Protein AF-0000000087115895 (afdb_homodimer)

Structure (mmCIF, N/CA/C/O backbone):
data_AF-0000000087115895-model_v1
#
loop_
_entity.id
_entity.type
_entity.pdbx_description
1 polymer 'Peptidase A2 domain-containing protein'
#
loop_
_atom_site.group_PDB
_atom_site.id
_atom_site.type_symbol
_atom_site.label_atom_id
_atom_site.label_alt_id
_atom_site.label_comp_id
_atom_site.label_asym_id
_atom_site.label_entity_id
_atom_site.label_seq_id
_atom_site.pdbx_PDB_ins_code
_atom_site.Cartn_x
_atom_site.Cartn_y
_atom_site.Cartn_z
_atom_site.occupancy
_atom_site.B_iso_or_equiv
_atom_site.auth_seq_id
_atom_site.auth_comp_id
_atom_site.auth_asym_id
_atom_site.auth_atom_id
_atom_site.pdbx_PDB_model_num
ATOM 1 N N . MET A 1 1 ? 4.035 15.742 17.25 1 77.56 1 MET A N 1
ATOM 2 C CA . MET A 1 1 ? 3.627 14.523 17.938 1 77.56 1 MET A CA 1
ATOM 3 C C . MET A 1 1 ? 4.098 13.289 17.188 1 77.56 1 MET A C 1
ATOM 5 O O . MET A 1 1 ? 4.113 13.281 15.945 1 77.56 1 MET A O 1
ATOM 9 N N . PRO A 1 2 ? 4.449 12.297 17.922 1 82.44 2 PRO A N 1
ATOM 10 C CA . PRO A 1 2 ? 4.68 11.016 17.25 1 82.44 2 PRO A CA 1
ATOM 11 C C . PRO A 1 2 ? 3.398 10.406 16.688 1 82.44 2 PRO A C 1
ATOM 13 O O . PRO A 1 2 ? 2.3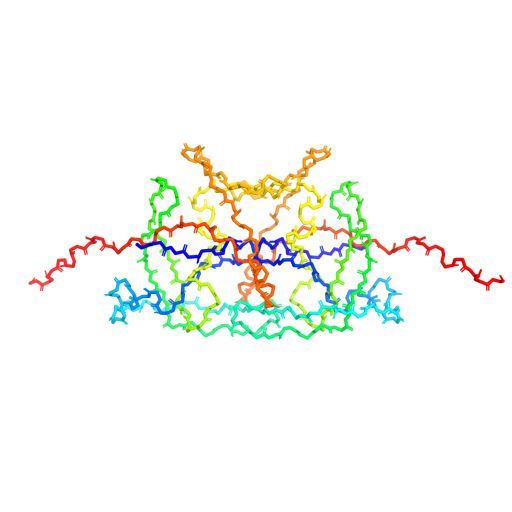2 10.578 17.266 1 82.44 2 PRO A O 1
ATOM 16 N N . ALA A 1 3 ? 3.516 9.898 15.492 1 86.38 3 ALA A N 1
ATOM 17 C CA . ALA A 1 3 ? 2.342 9.336 14.836 1 86.38 3 ALA A CA 1
ATOM 18 C C . ALA A 1 3 ? 2.664 7.977 14.211 1 86.38 3 ALA A C 1
ATOM 20 O O . ALA A 1 3 ? 3.791 7.742 13.773 1 86.38 3 ALA A O 1
ATOM 21 N N . GLU A 1 4 ? 1.696 7.066 14.266 1 87.81 4 GLU A N 1
ATOM 22 C CA . GLU A 1 4 ? 1.754 5.824 13.5 1 87.81 4 GLU A CA 1
ATOM 23 C C . GLU A 1 4 ? 1.348 6.047 12.047 1 87.81 4 GLU A C 1
ATOM 25 O O . GLU A 1 4 ? 0.215 6.449 11.766 1 87.81 4 GLU A O 1
ATOM 30 N N . LEU A 1 5 ? 2.303 5.848 11.203 1 90.94 5 LEU A N 1
ATOM 31 C CA . LEU A 1 5 ? 2.062 6.07 9.781 1 90.94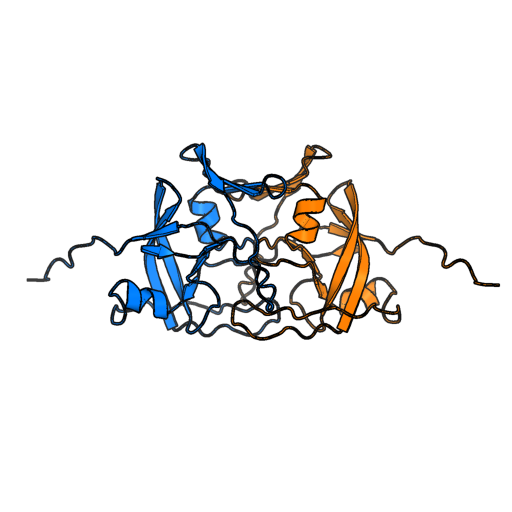 5 LEU A CA 1
ATOM 32 C C . LEU A 1 5 ? 2.125 4.758 9.008 1 90.94 5 LEU A C 1
ATOM 34 O O . LEU A 1 5 ? 2.98 3.912 9.273 1 90.94 5 LEU A O 1
ATOM 38 N N . LEU A 1 6 ? 1.223 4.559 8.156 1 91.12 6 LEU A N 1
ATOM 39 C CA . LEU A 1 6 ? 1.285 3.447 7.211 1 91.12 6 LEU A CA 1
ATOM 40 C C . LEU A 1 6 ? 1.884 3.895 5.883 1 91.12 6 LEU A C 1
ATOM 42 O O . LEU A 1 6 ? 1.392 4.84 5.262 1 91.12 6 LEU A O 1
ATOM 46 N N . VAL A 1 7 ? 3.004 3.359 5.488 1 93.44 7 VAL A N 1
ATOM 47 C CA . VAL A 1 7 ? 3.57 3.562 4.156 1 93.44 7 VAL A CA 1
ATOM 48 C C . VAL A 1 7 ? 2.828 2.699 3.141 1 93.44 7 VAL A C 1
ATOM 50 O O . VAL A 1 7 ? 2.893 1.469 3.197 1 93.44 7 VAL A O 1
ATOM 53 N N . ASP A 1 8 ? 2.131 3.375 2.209 1 90.81 8 ASP A N 1
ATOM 54 C CA . ASP A 1 8 ? 1.162 2.664 1.38 1 90.81 8 ASP A CA 1
ATOM 55 C C . ASP A 1 8 ? 1.332 3.023 -0.094 1 90.81 8 ASP A C 1
ATOM 57 O O . ASP A 1 8 ? 0.754 4.004 -0.57 1 90.81 8 ASP A O 1
ATOM 61 N N . THR A 1 9 ? 2.029 2.189 -0.812 1 92.19 9 THR A N 1
ATOM 62 C CA . THR A 1 9 ? 2.254 2.424 -2.234 1 92.19 9 THR A CA 1
ATOM 63 C C . THR A 1 9 ? 0.992 2.119 -3.037 1 92.19 9 THR A C 1
ATOM 65 O O . THR A 1 9 ? 0.921 2.422 -4.23 1 92.19 9 THR A O 1
ATOM 68 N N . GLY A 1 10 ? -0.023 1.576 -2.441 1 89.06 10 GLY A N 1
ATOM 69 C CA . GLY A 1 10 ? -1.291 1.314 -3.105 1 89.06 10 GLY A CA 1
ATOM 70 C C . GLY A 1 10 ? -2.258 2.48 -3.023 1 89.06 10 GLY A C 1
ATOM 71 O O . GLY A 1 10 ? -3.271 2.504 -3.727 1 89.06 10 GLY A O 1
ATOM 72 N N . ALA A 1 11 ? -1.96 3.396 -2.223 1 90.69 11 ALA A N 1
ATOM 73 C CA . ALA A 1 11 ? -2.781 4.594 -2.07 1 90.69 11 ALA A CA 1
ATOM 74 C C . ALA A 1 11 ? -2.211 5.758 -2.879 1 90.69 11 ALA A C 1
ATOM 76 O O . ALA A 1 11 ? -1.047 6.129 -2.707 1 90.69 11 ALA A O 1
ATOM 77 N N . ILE A 1 12 ? -3.039 6.387 -3.656 1 90.81 12 ILE A N 1
ATOM 78 C CA . ILE A 1 12 ? -2.555 7.477 -4.5 1 90.81 12 ILE A CA 1
ATOM 79 C C . ILE A 1 12 ? -2.422 8.75 -3.666 1 90.81 12 ILE A C 1
ATOM 81 O O . ILE A 1 12 ? -1.558 9.586 -3.938 1 90.81 12 ILE A O 1
ATOM 85 N N . ALA A 1 13 ? -3.301 8.828 -2.654 1 93.19 13 ALA A N 1
ATOM 86 C CA . ALA A 1 13 ? -3.332 10.031 -1.833 1 93.19 13 ALA A CA 1
ATOM 87 C C . ALA A 1 13 ? -3.014 9.711 -0.375 1 93.19 13 ALA A C 1
ATOM 89 O O . ALA A 1 13 ? -3.297 8.609 0.1 1 93.19 13 ALA A O 1
ATOM 90 N N . SER A 1 14 ? -2.471 10.656 0.301 1 94.31 14 SER A N 1
ATOM 91 C CA . SER A 1 14 ? -2.229 10.547 1.736 1 94.31 14 SER A CA 1
ATOM 92 C C . SER A 1 14 ? -3.477 10.914 2.535 1 94.31 14 SER A C 1
ATOM 94 O O . SER A 1 14 ? -4.215 11.828 2.16 1 94.31 14 SER A O 1
ATOM 96 N N . LEU A 1 15 ? -3.703 10.172 3.588 1 95.44 15 LEU A N 1
ATOM 97 C CA . LEU A 1 15 ? -4.895 10.312 4.422 1 95.44 15 LEU A CA 1
ATOM 98 C C . LEU A 1 15 ? -4.512 10.539 5.879 1 95.44 15 LEU A C 1
ATOM 100 O O . LEU A 1 15 ? -3.504 10.008 6.352 1 95.44 15 LEU A O 1
ATOM 104 N N . VAL A 1 16 ? -5.336 11.297 6.555 1 94.44 16 VAL A N 1
ATOM 105 C CA . VAL A 1 16 ? -5.148 11.477 7.992 1 94.44 16 VAL A CA 1
ATOM 106 C C . VAL A 1 16 ? -6.477 11.273 8.719 1 94.44 16 VAL A C 1
ATOM 108 O O . VAL A 1 16 ? -7.531 11.688 8.227 1 94.44 16 VAL A O 1
ATOM 111 N N . ASP A 1 17 ? -6.402 10.508 9.797 1 93.31 17 ASP A N 1
ATOM 112 C CA . ASP A 1 17 ? -7.562 10.328 10.656 1 93.31 17 ASP A CA 1
ATOM 113 C C . ASP A 1 17 ? -7.992 11.664 11.273 1 93.31 17 ASP A C 1
ATOM 115 O O . ASP A 1 17 ? -7.16 12.414 11.789 1 93.31 17 ASP A O 1
ATOM 119 N N . SER A 1 18 ? -9.25 11.938 11.336 1 95.38 18 SER A N 1
ATOM 120 C CA . SER A 1 18 ? -9.75 13.195 11.883 1 95.38 18 SER A CA 1
ATOM 121 C C . SER A 1 18 ? -9.367 13.352 13.344 1 95.38 18 SER A C 1
ATOM 123 O O . SER A 1 18 ? -9.227 14.477 13.836 1 95.38 18 SER A O 1
ATOM 125 N N . ARG A 1 19 ? -9.141 12.305 14.086 1 94.5 19 ARG A N 1
ATOM 126 C CA . ARG A 1 19 ? -8.758 12.367 15.492 1 94.5 19 ARG A CA 1
ATOM 127 C C . ARG A 1 19 ? -7.387 13.008 15.664 1 94.5 19 ARG A C 1
ATOM 129 O O . ARG A 1 19 ? -7.098 13.602 16.703 1 94.5 19 ARG A O 1
ATOM 136 N N . VAL A 1 20 ? -6.512 12.82 14.648 1 92.88 20 VAL A N 1
ATOM 137 C CA . VAL A 1 20 ? -5.176 13.406 14.688 1 92.88 20 VAL A CA 1
ATOM 138 C C . VAL A 1 20 ? -5.277 14.93 14.703 1 92.88 20 VAL A C 1
ATOM 140 O O . VAL A 1 20 ? -4.512 15.602 15.398 1 92.88 20 VAL A O 1
ATOM 143 N N . LEU A 1 21 ? -6.266 15.516 13.922 1 94.31 21 LEU A N 1
ATOM 144 C CA . LEU A 1 21 ? -6.441 16.969 13.898 1 94.31 21 LEU A CA 1
ATOM 145 C C . LEU A 1 21 ? -6.789 17.484 15.281 1 94.31 21 LEU A C 1
ATOM 147 O O . LEU A 1 21 ? -6.297 18.547 15.695 1 94.31 21 LEU A O 1
ATOM 151 N N . LYS A 1 22 ? -7.586 16.719 16 1 92.75 22 LYS A N 1
ATOM 152 C CA . LYS A 1 22 ? -7.93 17.094 17.359 1 92.75 22 LYS A CA 1
ATOM 153 C C . LYS A 1 22 ? -6.699 17.078 18.266 1 92.75 22 LYS A C 1
ATOM 155 O O . LYS A 1 22 ? -6.48 18.016 19.047 1 92.75 22 LYS A O 1
ATOM 160 N N . GLN A 1 23 ? -5.941 16.062 18.125 1 90.75 23 GLN A N 1
ATOM 161 C CA . GLN A 1 23 ? -4.777 15.852 18.969 1 90.75 23 GLN A CA 1
ATOM 162 C C . GLN A 1 23 ? -3.736 16.953 18.766 1 90.75 23 GLN A C 1
ATOM 164 O O . GLN A 1 23 ? -2.994 17.281 19.703 1 90.75 23 GLN A O 1
ATOM 169 N N . ILE A 1 24 ? -3.713 17.5 17.547 1 90.12 24 ILE A N 1
ATOM 170 C CA . ILE A 1 24 ? -2.666 18.484 17.297 1 90.12 24 ILE A CA 1
ATOM 171 C C . ILE A 1 24 ? -3.258 19.891 17.312 1 90.12 24 ILE A C 1
ATOM 173 O O . ILE A 1 24 ? -2.645 20.828 16.828 1 90.12 24 ILE A O 1
ATOM 177 N N . GLY A 1 25 ? -4.555 20.047 17.719 1 91.12 25 GLY A N 1
ATOM 178 C CA . GLY A 1 25 ? -5.176 21.328 17.938 1 91.12 25 GLY A CA 1
ATOM 179 C C . GLY A 1 25 ? -5.809 21.922 16.688 1 91.12 25 GLY A C 1
ATOM 180 O O . GLY A 1 25 ? -5.973 23.141 16.578 1 91.12 25 GLY A O 1
ATOM 181 N N . LEU A 1 26 ? -6.129 21.094 15.719 1 92.38 26 LEU A N 1
ATOM 182 C CA . LEU A 1 26 ? -6.691 21.562 14.461 1 92.38 26 LEU A CA 1
ATOM 183 C C . LEU A 1 26 ? -8.086 21 14.234 1 92.38 26 LEU A C 1
ATOM 185 O O . LEU A 1 26 ? -8.516 20.812 13.094 1 92.38 26 LEU A O 1
ATOM 189 N N . ALA A 1 27 ? -8.758 20.625 15.305 1 91.62 27 ALA A N 1
ATOM 190 C CA . ALA A 1 27 ? -10.086 20.016 15.219 1 91.62 27 ALA A CA 1
ATOM 191 C C . ALA A 1 27 ? -11.055 20.938 14.469 1 91.62 27 ALA A C 1
ATOM 193 O O . ALA A 1 27 ? -11.93 20.453 13.742 1 91.62 27 ALA A O 1
ATOM 194 N N . SER A 1 28 ? -10.914 22.297 14.555 1 94.12 28 SER A N 1
ATOM 195 C CA . SER A 1 28 ? -11.859 23.25 13.961 1 94.12 28 SER A CA 1
ATOM 196 C C . SER A 1 28 ? -11.258 23.938 12.742 1 94.12 28 SER A C 1
ATOM 198 O O . SER A 1 28 ? -11.82 24.906 12.234 1 94.12 28 SER A O 1
ATOM 200 N N . ALA A 1 29 ? -10.07 23.5 12.375 1 92.88 29 ALA A N 1
ATOM 201 C CA . ALA A 1 29 ? -9.445 24.109 11.211 1 92.88 29 ALA A CA 1
ATOM 202 C C . ALA A 1 29 ? -10.305 23.922 9.961 1 92.88 29 ALA A C 1
ATOM 204 O O . ALA A 1 29 ? -10.883 22.844 9.758 1 92.88 29 ALA A O 1
ATOM 205 N N . PRO A 1 30 ? -10.438 25 9.148 1 96.06 30 PRO A N 1
ATOM 206 C CA . PRO A 1 30 ? -11.18 24.812 7.898 1 96.06 30 PRO A CA 1
ATOM 207 C C . PRO A 1 30 ? -10.5 23.828 6.949 1 96.06 30 PRO A C 1
ATOM 209 O O . PRO A 1 30 ? -9.273 23.844 6.809 1 96.06 30 PRO A O 1
ATOM 212 N N . LEU A 1 31 ? -11.273 22.953 6.434 1 97.38 31 LEU A N 1
ATOM 213 C CA . LEU A 1 31 ? -10.789 22.016 5.426 1 97.38 31 LEU A CA 1
ATOM 214 C C . LEU A 1 31 ? -11.133 22.5 4.023 1 97.38 31 LEU A C 1
ATOM 216 O O . LEU A 1 31 ? -12.219 23.031 3.789 1 97.38 31 LEU A O 1
ATOM 220 N N . ARG A 1 32 ? -10.188 22.375 3.131 1 98 32 ARG A N 1
ATOM 221 C CA . ARG A 1 32 ? -10.508 22.594 1.723 1 98 32 ARG A CA 1
ATOM 222 C C . ARG A 1 32 ? -11.305 21.422 1.161 1 98 32 ARG A C 1
ATOM 224 O O . ARG A 1 32 ? -11.078 20.266 1.538 1 98 32 ARG A O 1
ATOM 231 N N . PRO A 1 33 ? -12.258 21.672 0.225 1 95.75 33 PRO A N 1
ATOM 232 C CA . PRO A 1 33 ? -12.992 20.562 -0.39 1 95.75 33 PRO A CA 1
ATOM 233 C C . PRO A 1 33 ? -12.078 19.594 -1.126 1 95.75 33 PRO A C 1
ATOM 235 O O . PRO A 1 33 ? -11.086 20 -1.739 1 95.75 33 PRO A O 1
ATOM 238 N N . TYR A 1 34 ? -12.422 18.422 -0.978 1 93.38 34 TYR A N 1
ATOM 239 C CA . TYR A 1 34 ? -11.703 17.406 -1.75 1 93.38 34 TYR A CA 1
ATOM 240 C C . TYR A 1 34 ? -12.352 17.203 -3.115 1 93.38 34 TYR A C 1
ATOM 242 O O . TYR A 1 34 ? -13.531 16.859 -3.203 1 93.38 34 TYR A O 1
ATOM 250 N N . GLU A 1 35 ? -11.492 17.391 -4.09 1 86.94 35 GLU A N 1
ATOM 251 C CA . GLU A 1 35 ? -12.008 17.219 -5.441 1 86.94 35 GLU A CA 1
ATOM 252 C C . GLU A 1 35 ? -11.867 15.766 -5.902 1 86.94 35 GLU A C 1
ATOM 254 O O . GLU A 1 35 ? -10.758 15.227 -5.934 1 86.94 35 GLU A O 1
ATOM 259 N N . GLY A 1 36 ? -13.055 15.102 -6.105 1 83.44 36 GLY A N 1
ATOM 260 C CA . GLY A 1 36 ? -13.023 13.719 -6.559 1 83.44 36 GLY A CA 1
ATOM 261 C C . GLY A 1 36 ? -13.422 12.727 -5.484 1 83.44 36 GLY A C 1
ATOM 262 O O . GLY A 1 36 ? -14.125 13.086 -4.535 1 83.44 36 GLY A O 1
ATOM 263 N N . SER A 1 37 ? -13.164 11.445 -5.734 1 85.06 37 SER A N 1
ATOM 264 C CA . SER A 1 37 ? -13.453 10.375 -4.793 1 85.06 37 SER A CA 1
ATOM 265 C C . SER A 1 37 ? -12.25 9.445 -4.637 1 85.06 37 SER A C 1
ATOM 267 O O . SER A 1 37 ? -11.414 9.352 -5.535 1 85.06 37 SER A O 1
ATOM 269 N N . LEU A 1 38 ? -12.094 9.039 -3.445 1 86.19 38 LEU A N 1
ATOM 270 C CA . LEU A 1 38 ? -11.148 7.969 -3.168 1 86.19 38 LEU A CA 1
ATOM 271 C C . LEU A 1 38 ? -11.875 6.668 -2.848 1 86.19 38 LEU A C 1
ATOM 273 O O . LEU A 1 38 ? -12.805 6.656 -2.037 1 86.19 38 LEU A O 1
ATOM 277 N N . ASN A 1 39 ? -11.492 5.68 -3.537 1 83.38 39 ASN A N 1
ATOM 278 C CA . ASN A 1 39 ? -12.133 4.383 -3.328 1 83.38 39 ASN A CA 1
ATOM 279 C C . ASN A 1 39 ? -11.148 3.365 -2.746 1 83.38 39 ASN A C 1
ATOM 281 O O . ASN A 1 39 ? -9.977 3.346 -3.115 1 83.38 39 ASN A O 1
ATOM 285 N N . GLY A 1 40 ? -11.672 2.588 -1.86 1 78.75 40 GLY A N 1
ATOM 286 C CA . GLY A 1 40 ? -10.883 1.458 -1.4 1 78.75 40 GLY A CA 1
ATOM 287 C C . GLY A 1 40 ? -10.656 0.412 -2.475 1 78.75 40 GLY A C 1
ATOM 288 O O . GLY A 1 40 ? -11.211 0.506 -3.568 1 78.75 40 GLY A O 1
ATOM 289 N N . VAL A 1 41 ? -9.883 -0.584 -2.18 1 74.62 41 VAL A N 1
ATOM 290 C CA . VAL A 1 41 ? -9.469 -1.608 -3.135 1 74.62 41 VAL A CA 1
ATOM 291 C C . VAL A 1 41 ? -10.68 -2.438 -3.557 1 74.62 41 VAL A C 1
ATOM 293 O O . VAL A 1 41 ? -10.68 -3.049 -4.625 1 74.62 41 VAL A O 1
ATOM 296 N N . THR A 1 42 ? -11.734 -2.424 -2.668 1 75.31 42 THR A N 1
ATOM 297 C CA . THR A 1 42 ? -12.945 -3.152 -3.025 1 75.31 42 THR A CA 1
ATOM 298 C C . THR A 1 42 ? -13.883 -2.271 -3.842 1 75.31 42 THR A C 1
ATOM 300 O O . THR A 1 42 ? -14.945 -2.725 -4.281 1 75.31 42 THR A O 1
ATOM 303 N N . GLY A 1 43 ? -13.547 -1.006 -3.959 1 74.25 43 GLY A N 1
ATOM 304 C CA . GLY A 1 43 ? -14.336 -0.117 -4.793 1 74.25 43 GLY A CA 1
ATOM 305 C C . GLY A 1 43 ? -15.227 0.814 -3.992 1 74.25 43 GLY A C 1
ATOM 306 O O . GLY A 1 43 ? -15.812 1.751 -4.543 1 74.25 43 GLY A O 1
ATOM 307 N N . PHE A 1 44 ? -15.336 0.591 -2.783 1 74.19 44 PHE A N 1
ATOM 308 C CA . PHE A 1 44 ? -16.203 1.436 -1.971 1 74.19 44 PHE A CA 1
ATOM 309 C C . PHE A 1 44 ? -15.539 2.771 -1.674 1 74.19 44 PHE A C 1
ATOM 311 O O . PHE A 1 44 ? -14.336 2.82 -1.38 1 74.19 44 PHE A O 1
ATOM 318 N N . PRO A 1 45 ? -16.297 3.777 -1.772 1 79.62 45 PRO A N 1
ATOM 319 C CA . PRO A 1 45 ? -15.734 5.113 -1.555 1 79.62 45 PRO A CA 1
ATOM 320 C C . PRO A 1 45 ? -15.406 5.383 -0.089 1 79.62 45 PRO A C 1
ATOM 322 O O . PRO A 1 45 ? -16.094 4.891 0.805 1 79.62 45 PRO A O 1
ATOM 325 N N . LEU A 1 46 ? -14.336 6.062 0.134 1 84.75 46 LEU A N 1
ATOM 326 C CA . LEU A 1 46 ? -14.031 6.59 1.459 1 84.75 46 LEU A CA 1
ATOM 327 C C . LEU A 1 46 ? -14.805 7.883 1.717 1 84.75 46 LEU A C 1
ATOM 329 O O . LEU A 1 46 ? -15.031 8.664 0.793 1 84.75 46 LEU A O 1
ATOM 333 N N . GLU A 1 47 ? -15.219 8.031 2.9 1 89.31 47 GLU A N 1
ATOM 334 C CA . GLU A 1 47 ? -15.812 9.312 3.285 1 89.31 47 GLU A CA 1
ATOM 335 C C . GLU A 1 47 ? -14.734 10.344 3.596 1 89.31 47 GLU A C 1
ATOM 337 O O . GLU A 1 47 ? -14.109 10.305 4.656 1 89.31 47 GLU A O 1
ATOM 342 N N . ILE A 1 48 ? -14.555 11.305 2.678 1 94.38 48 ILE A N 1
ATOM 343 C CA . ILE A 1 48 ? -13.555 12.352 2.836 1 94.38 48 ILE A CA 1
ATOM 344 C C . ILE A 1 48 ? -14.219 13.633 3.338 1 94.38 48 ILE A C 1
ATOM 346 O O . ILE A 1 48 ? -15.156 14.141 2.713 1 94.38 48 ILE A O 1
ATOM 350 N N . ARG A 1 49 ? -13.82 14.188 4.426 1 96.25 49 ARG A N 1
ATOM 351 C CA . ARG A 1 49 ? -14.375 15.391 5.035 1 96.25 49 ARG A CA 1
ATOM 352 C C . ARG A 1 49 ? -13.82 16.641 4.371 1 96.25 49 ARG A C 1
ATOM 354 O O . ARG A 1 49 ? -14.445 17.703 4.414 1 96.25 49 ARG A O 1
ATOM 361 N N . GLY A 1 50 ? -12.672 16.562 3.736 1 97.38 50 GLY A N 1
ATOM 362 C CA . GLY A 1 50 ? -11.883 17.609 3.121 1 97.38 50 GLY A CA 1
ATOM 363 C C . GLY A 1 50 ? -10.398 17.328 3.135 1 97.38 50 GLY A C 1
ATOM 364 O O . GLY A 1 50 ? -9.977 16.188 3.334 1 97.38 50 GLY A O 1
ATOM 365 N N . GLU A 1 51 ? -9.609 18.328 2.771 1 97.88 51 GLU A N 1
ATOM 366 C CA . GLU A 1 51 ? -8.156 18.141 2.807 1 97.88 51 GLU A CA 1
ATOM 367 C C . GLU A 1 51 ? -7.48 19.281 3.574 1 97.88 51 GLU A C 1
ATOM 369 O O . GLU A 1 51 ? -8.062 20.344 3.742 1 97.88 51 GLU A O 1
ATOM 374 N N . ILE A 1 52 ? -6.312 19.078 4.051 1 97.38 52 ILE A N 1
ATOM 375 C CA . ILE A 1 52 ? -5.559 20.031 4.859 1 97.38 52 ILE A CA 1
ATOM 376 C C . ILE A 1 52 ? -4.062 19.812 4.641 1 97.38 52 ILE A C 1
ATOM 378 O O . ILE A 1 52 ? -3.617 18.703 4.383 1 97.38 52 ILE A O 1
ATOM 382 N N . ASP A 1 53 ? -3.312 20.891 4.613 1 96.69 53 ASP A N 1
ATOM 383 C CA . ASP A 1 53 ? -1.856 20.797 4.574 1 96.69 53 ASP A CA 1
ATOM 384 C C . ASP A 1 53 ? -1.272 20.703 5.98 1 96.69 53 ASP A C 1
ATOM 386 O O . ASP A 1 53 ? -1.618 21.5 6.859 1 96.69 53 ASP A O 1
ATOM 390 N N . LEU A 1 54 ? -0.449 19.719 6.246 1 93.88 54 LEU A N 1
ATOM 391 C CA . LEU A 1 54 ? 0.217 19.516 7.527 1 93.88 54 LEU A CA 1
ATOM 392 C C . LEU A 1 54 ? 1.717 19.312 7.336 1 93.88 54 LEU A C 1
ATOM 394 O O . LEU A 1 54 ? 2.148 18.75 6.332 1 93.88 54 LEU A O 1
ATOM 398 N N . PRO A 1 55 ? 2.496 19.781 8.281 1 93.12 55 PRO A N 1
ATOM 399 C CA . PRO A 1 55 ? 3.908 19.391 8.258 1 93.12 55 PRO A CA 1
ATOM 400 C C . PRO A 1 55 ? 4.117 17.922 8.617 1 93.12 55 PRO A C 1
ATOM 402 O O . PRO A 1 55 ? 3.586 17.438 9.625 1 93.12 55 PRO A O 1
ATOM 405 N N . LEU A 1 56 ? 4.777 17.234 7.812 1 94.06 56 LEU A N 1
ATOM 406 C CA . LEU A 1 56 ? 5.133 15.836 8.016 1 94.06 56 LEU A CA 1
ATOM 407 C C . LEU A 1 56 ? 6.641 15.68 8.188 1 94.06 56 LEU A C 1
ATOM 409 O O . LEU A 1 56 ? 7.414 16.078 7.312 1 94.06 56 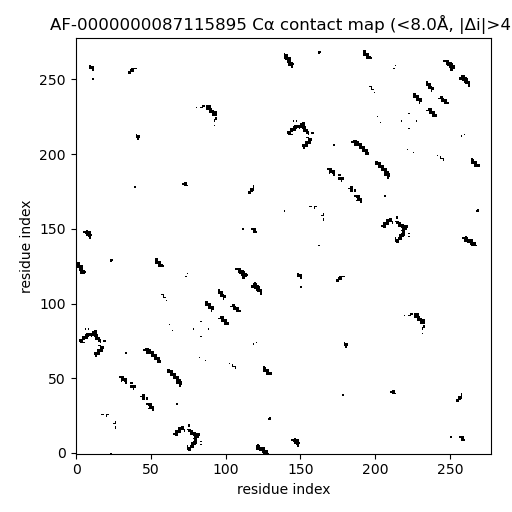LEU A O 1
ATOM 413 N N . ARG A 1 57 ? 6.961 15.141 9.305 1 92.88 57 ARG A N 1
ATOM 414 C CA . ARG A 1 57 ? 8.383 14.898 9.539 1 92.88 57 ARG A CA 1
ATOM 415 C C . ARG A 1 57 ? 8.703 13.414 9.477 1 92.88 57 ARG A C 1
ATOM 417 O O . ARG A 1 57 ? 8.117 12.617 10.211 1 92.88 57 ARG A O 1
ATOM 424 N N . LEU A 1 58 ? 9.602 13.039 8.609 1 91.31 58 LEU A N 1
ATOM 425 C CA . LEU A 1 58 ? 10.219 11.719 8.531 1 91.31 58 LEU A CA 1
ATOM 426 C C . LEU A 1 58 ? 11.711 11.797 8.836 1 91.31 58 LEU A C 1
ATOM 428 O O . LEU A 1 58 ? 12.484 12.328 8.047 1 91.31 58 LEU A O 1
ATOM 432 N N . GLY A 1 59 ? 12.047 11.195 9.969 1 86.06 59 GLY A N 1
ATOM 433 C CA . GLY A 1 59 ? 13.414 11.438 10.406 1 86.06 59 GLY A CA 1
ATOM 434 C C . GLY A 1 59 ? 13.711 12.906 10.648 1 86.06 59 GLY A C 1
ATOM 435 O O . GLY A 1 59 ? 13.023 13.562 11.43 1 86.06 59 GLY A O 1
ATOM 436 N N . THR A 1 60 ? 14.68 13.453 9.875 1 88 60 THR A N 1
ATOM 437 C CA . THR A 1 60 ? 15.055 14.852 10.055 1 88 60 THR A CA 1
ATOM 438 C C . THR A 1 60 ? 14.445 15.719 8.953 1 88 60 THR A C 1
ATOM 440 O O . THR A 1 60 ? 14.641 16.938 8.938 1 88 60 THR A O 1
ATOM 443 N N . VAL A 1 61 ? 13.727 15.133 8.023 1 91.88 61 VAL A N 1
ATOM 444 C CA . VAL A 1 61 ? 13.18 15.852 6.879 1 91.88 61 VAL A CA 1
ATOM 445 C C . VAL A 1 61 ? 11.719 16.203 7.152 1 91.88 61 VAL A C 1
ATOM 447 O O . VAL A 1 61 ? 10.914 15.344 7.523 1 91.88 61 VAL A O 1
ATOM 450 N N . THR A 1 62 ? 11.391 17.469 7.047 1 91.31 62 THR A N 1
ATOM 451 C CA . THR A 1 62 ? 10.016 17.938 7.199 1 91.31 62 THR A CA 1
ATOM 452 C C . THR A 1 62 ? 9.508 18.562 5.906 1 91.31 62 THR A C 1
ATOM 454 O O . THR A 1 62 ? 10.234 19.328 5.258 1 91.31 62 THR A O 1
ATOM 457 N N . ARG A 1 63 ? 8.352 18.188 5.465 1 94.75 63 ARG A N 1
ATOM 458 C CA . ARG A 1 63 ? 7.688 18.781 4.309 1 94.75 63 ARG A CA 1
ATOM 459 C C . ARG A 1 63 ? 6.207 19.016 4.59 1 94.75 63 ARG A C 1
ATOM 461 O O . ARG A 1 63 ? 5.582 18.25 5.328 1 94.75 63 ARG A O 1
ATOM 468 N N . SER A 1 64 ? 5.738 20.094 3.971 1 96 64 SER A N 1
ATOM 469 C CA . SER A 1 64 ? 4.293 20.266 3.992 1 96 64 SER A CA 1
ATOM 470 C C . SER A 1 64 ? 3.602 19.344 3.002 1 96 64 SER A C 1
ATOM 472 O O . SER A 1 64 ? 3.973 19.281 1.828 1 96 64 SER A O 1
ATOM 474 N N . ARG A 1 65 ? 2.631 18.562 3.514 1 95.81 65 ARG A N 1
ATOM 475 C CA . ARG A 1 65 ? 1.896 17.625 2.662 1 95.81 65 ARG A CA 1
ATOM 476 C C . ARG A 1 65 ? 0.391 17.844 2.793 1 95.81 65 ARG A C 1
ATOM 478 O O . ARG A 1 65 ? -0.097 18.219 3.861 1 95.81 65 ARG A O 1
ATOM 485 N N . THR A 1 66 ? -0.304 17.578 1.707 1 97.19 66 THR A N 1
ATOM 486 C CA . THR A 1 66 ? -1.763 17.578 1.732 1 97.19 66 THR A CA 1
ATOM 487 C C . THR A 1 66 ? -2.305 16.219 2.141 1 97.19 66 THR A C 1
ATOM 489 O O . THR A 1 66 ? -1.878 15.195 1.606 1 97.19 66 THR A O 1
ATOM 492 N N . PHE A 1 67 ? -3.182 16.234 3.135 1 96.94 67 PHE A N 1
ATOM 493 C CA . PHE A 1 67 ? -3.867 15.031 3.58 1 96.94 67 PHE A CA 1
ATOM 494 C C . PHE A 1 67 ? -5.371 15.148 3.357 1 96.94 67 PHE A C 1
ATOM 496 O O . PHE A 1 67 ? -5.973 16.172 3.684 1 96.94 67 PHE A O 1
ATOM 503 N N . ALA A 1 68 ? -5.945 14.141 2.699 1 97.06 68 ALA A N 1
ATOM 504 C CA . ALA A 1 68 ? -7.395 13.992 2.82 1 97.06 68 ALA A CA 1
ATOM 505 C C . ALA A 1 68 ? -7.785 13.562 4.23 1 97.06 68 ALA A C 1
ATOM 507 O O . ALA A 1 68 ? -7.195 12.633 4.785 1 97.06 68 ALA A O 1
ATOM 508 N N . VAL A 1 69 ? -8.727 14.227 4.832 1 97.06 69 VAL A N 1
ATOM 509 C CA . VAL A 1 69 ? -9.164 13.938 6.191 1 97.06 69 VAL A CA 1
ATOM 510 C C . VAL A 1 69 ? -10.312 12.93 6.168 1 97.06 69 VAL A C 1
ATOM 512 O O . VAL A 1 69 ? -11.352 13.18 5.555 1 97.06 69 VAL A O 1
ATOM 515 N N . VAL A 1 70 ? -10.07 11.82 6.789 1 94.5 70 VAL A N 1
ATOM 516 C CA . VAL A 1 70 ? -11.047 10.742 6.836 1 94.5 70 VAL A CA 1
ATOM 517 C C . VAL A 1 70 ? -11.523 10.539 8.273 1 94.5 70 VAL A C 1
ATOM 519 O O . VAL A 1 70 ? -10.789 10.828 9.219 1 94.5 70 VAL A O 1
ATOM 522 N N . GLY A 1 71 ? -12.789 10.055 8.414 1 91.25 71 GLY A N 1
ATOM 523 C CA . GLY A 1 71 ? -13.383 9.891 9.734 1 91.25 71 GLY A CA 1
ATOM 524 C C . GLY A 1 71 ? -12.648 8.875 10.594 1 91.25 71 GLY A C 1
ATOM 525 O O . GLY A 1 71 ? -12.375 9.141 11.766 1 91.25 71 GLY A O 1
ATOM 526 N N . LYS A 1 72 ? -12.391 7.723 10.008 1 87.94 72 LYS A N 1
ATOM 527 C CA . LYS A 1 72 ? -11.766 6.68 10.82 1 87.94 72 LYS A CA 1
ATOM 528 C C . LYS A 1 72 ? -10.734 5.895 10.016 1 87.94 72 LYS A C 1
ATOM 530 O O . LYS A 1 72 ? -11.047 5.375 8.945 1 87.94 72 LYS A O 1
ATOM 535 N N . LEU A 1 73 ? -9.547 5.895 10.531 1 86.38 73 LEU A N 1
ATOM 536 C CA . LEU A 1 73 ? -8.469 5.012 10.102 1 86.38 73 LEU A CA 1
ATOM 537 C C . LEU A 1 73 ? -7.945 4.18 11.273 1 86.38 73 LEU A C 1
ATOM 539 O O . LEU A 1 73 ? -8.07 4.59 12.43 1 86.38 73 LEU A O 1
ATOM 543 N N . HIS A 1 74 ? -7.383 3.07 11 1 82.75 74 HIS A N 1
ATOM 544 C CA . HIS A 1 74 ? -6.801 2.252 12.055 1 82.75 74 HIS A CA 1
ATOM 545 C C . HIS A 1 74 ? -5.414 2.76 12.445 1 82.75 74 HIS A C 1
ATOM 547 O O . HIS A 1 74 ? -4.836 2.309 13.438 1 82.75 74 HIS A O 1
ATOM 553 N N . VAL A 1 75 ? -4.812 3.662 11.719 1 86 75 VAL A N 1
ATOM 554 C CA . VAL A 1 75 ? -3.557 4.355 11.977 1 86 75 VAL A CA 1
ATOM 555 C C . VAL A 1 75 ? -3.799 5.863 12.031 1 86 75 VAL A C 1
ATOM 557 O O . VAL A 1 75 ? -4.898 6.332 11.727 1 86 75 VAL A O 1
ATOM 560 N N . HIS A 1 76 ? -2.762 6.586 12.438 1 89.75 76 HIS A N 1
ATOM 561 C CA . HIS A 1 76 ? -2.9 8.039 12.484 1 89.75 76 HIS A CA 1
ATOM 562 C C . HIS A 1 76 ? -2.963 8.625 11.086 1 89.75 76 HIS A C 1
ATOM 564 O O . HIS A 1 76 ? -3.74 9.555 10.828 1 89.75 76 HIS A O 1
ATOM 570 N N . ALA A 1 77 ? -2.129 8.086 10.148 1 92.12 77 ALA A N 1
ATOM 571 C CA . ALA A 1 77 ? -2.098 8.586 8.773 1 92.12 77 ALA A CA 1
ATOM 572 C C . ALA A 1 77 ? -1.549 7.531 7.82 1 92.12 77 ALA A C 1
ATOM 574 O O . ALA A 1 77 ? -0.806 6.637 8.234 1 92.12 77 ALA A O 1
ATOM 575 N N . ILE A 1 78 ? -1.988 7.621 6.637 1 92 78 ILE A N 1
ATOM 576 C CA . ILE A 1 78 ? -1.477 6.848 5.516 1 92 78 ILE A CA 1
ATOM 577 C C . ILE A 1 78 ? -0.659 7.75 4.594 1 92 78 ILE A C 1
ATOM 579 O O . ILE A 1 78 ? -1.113 8.828 4.207 1 92 78 ILE A O 1
ATOM 583 N N . LEU A 1 79 ? 0.55 7.371 4.363 1 94.19 79 LEU A N 1
ATOM 584 C CA . LEU A 1 79 ? 1.354 8.047 3.352 1 94.19 79 LEU A CA 1
ATOM 585 C C . LEU A 1 79 ? 1.224 7.352 2 1 94.19 79 LEU A C 1
ATOM 587 O O . LEU A 1 79 ? 1.739 6.246 1.813 1 94.19 79 LEU A O 1
ATOM 591 N N . GLY A 1 80 ? 0.506 8.023 1.122 1 93.31 80 GLY A N 1
ATOM 592 C CA . GLY A 1 80 ? 0.349 7.496 -0.224 1 93.31 80 GLY A CA 1
ATOM 593 C C . GLY A 1 80 ? 1.503 7.848 -1.143 1 93.31 80 GLY A C 1
ATOM 594 O O . GLY A 1 80 ? 2.514 8.391 -0.696 1 93.31 80 GLY A O 1
ATOM 595 N N . THR A 1 81 ? 1.283 7.566 -2.428 1 94 81 THR A N 1
ATOM 596 C CA . THR A 1 81 ? 2.361 7.789 -3.385 1 94 81 THR A CA 1
ATOM 597 C C . THR A 1 81 ? 2.613 9.281 -3.574 1 94 81 THR A C 1
ATOM 599 O O . THR A 1 81 ? 3.74 9.695 -3.854 1 94 81 THR A O 1
ATOM 602 N N . ASP A 1 82 ? 1.633 10.102 -3.383 1 94.06 82 ASP A N 1
ATOM 603 C CA . ASP A 1 82 ? 1.838 11.547 -3.475 1 94.06 82 ASP A CA 1
ATOM 604 C C . ASP A 1 82 ? 2.908 12.008 -2.49 1 94.06 82 ASP A C 1
ATOM 606 O O . ASP A 1 82 ? 3.879 12.664 -2.883 1 94.06 82 ASP A O 1
ATOM 610 N N . SER A 1 83 ? 2.779 11.602 -1.252 1 94.88 83 SER A N 1
ATOM 611 C CA . SER A 1 83 ? 3.754 11.992 -0.241 1 94.88 83 SER A CA 1
ATOM 612 C C . SER A 1 83 ? 5.074 11.25 -0.43 1 94.88 83 SER A C 1
ATOM 614 O O . SER A 1 83 ? 6.148 11.852 -0.306 1 94.88 83 SER A O 1
ATOM 616 N N . LEU A 1 84 ? 5.008 9.961 -0.73 1 95.31 84 LEU A N 1
ATOM 617 C CA . LEU A 1 84 ? 6.215 9.148 -0.828 1 95.31 84 LEU A CA 1
ATOM 618 C C . LEU A 1 84 ? 7.094 9.617 -1.983 1 95.31 84 LEU A C 1
ATOM 620 O O . LEU A 1 84 ? 8.32 9.617 -1.875 1 95.31 84 LEU A O 1
ATOM 624 N N . LYS A 1 85 ? 6.438 10.062 -3.088 1 96.56 85 LYS A N 1
ATOM 625 C CA . LYS A 1 85 ? 7.191 10.625 -4.203 1 96.56 85 LYS A CA 1
ATOM 626 C C . LYS A 1 85 ? 7.84 11.953 -3.809 1 96.56 85 LYS A C 1
AT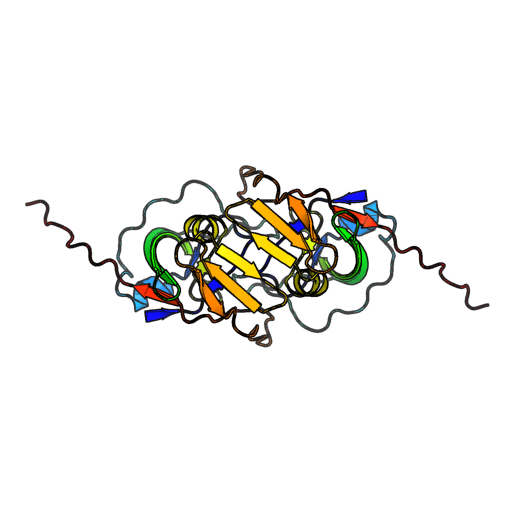OM 628 O O . LYS A 1 85 ? 9 12.203 -4.145 1 96.56 85 LYS A O 1
ATOM 633 N N . ASP A 1 86 ? 7.059 12.734 -3.143 1 96.94 86 ASP A N 1
ATOM 634 C CA . ASP A 1 86 ? 7.582 14.031 -2.709 1 96.94 86 ASP A CA 1
ATOM 635 C C . ASP A 1 86 ? 8.805 13.852 -1.816 1 96.94 86 ASP A C 1
ATOM 637 O O . ASP A 1 86 ? 9.75 14.648 -1.88 1 96.94 86 ASP A O 1
ATOM 641 N N . PHE A 1 87 ? 8.844 12.852 -1.03 1 96.81 87 PHE A N 1
ATOM 642 C CA . PHE A 1 87 ? 9.961 12.586 -0.129 1 96.81 87 PHE A CA 1
ATOM 643 C C . PHE A 1 87 ? 11.047 11.781 -0.833 1 96.81 87 PHE A C 1
ATOM 645 O O . PHE A 1 87 ? 12.062 11.438 -0.226 1 96.81 87 PHE A O 1
ATOM 652 N N . ARG A 1 88 ? 10.797 11.492 -2.1 1 98.06 88 ARG A N 1
ATOM 653 C CA . ARG A 1 88 ? 11.727 10.695 -2.895 1 98.06 88 ARG A CA 1
ATOM 654 C C . ARG A 1 88 ? 12.102 9.406 -2.164 1 98.06 88 ARG A C 1
ATOM 656 O O . ARG A 1 88 ? 13.289 9.102 -2.02 1 98.06 88 ARG A O 1
ATOM 663 N N . ALA A 1 89 ? 11.133 8.695 -1.72 1 96.88 89 ALA A N 1
ATOM 6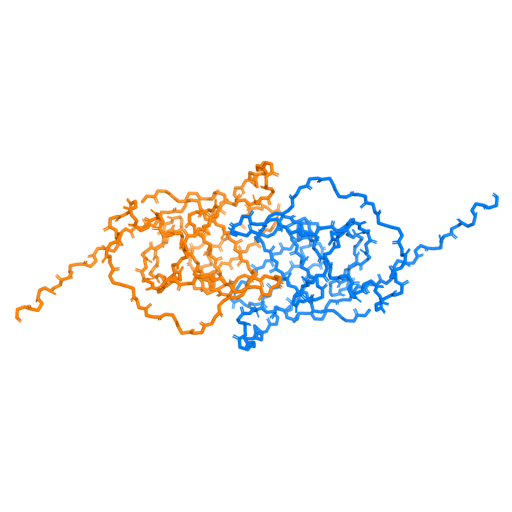64 C CA . ALA A 1 89 ? 11.297 7.504 -0.891 1 96.88 89 ALA A CA 1
ATOM 665 C C . ALA A 1 89 ? 11.703 6.297 -1.736 1 96.88 89 ALA A C 1
ATOM 667 O O . ALA A 1 89 ? 11.211 6.121 -2.852 1 96.88 89 ALA A O 1
ATOM 668 N N . VAL A 1 90 ? 12.547 5.531 -1.201 1 98.12 90 VAL A N 1
ATOM 669 C CA . VAL A 1 90 ? 12.891 4.199 -1.689 1 98.12 90 VAL A CA 1
ATOM 670 C C . VAL A 1 90 ? 12.648 3.168 -0.591 1 98.12 90 VAL A C 1
ATOM 672 O O . VAL A 1 90 ? 13.227 3.256 0.493 1 98.12 90 VAL A O 1
ATOM 675 N N . ILE A 1 91 ? 11.82 2.244 -0.858 1 96.88 91 ILE A N 1
ATOM 676 C CA . ILE A 1 91 ? 11.414 1.273 0.156 1 96.88 91 ILE A CA 1
ATOM 677 C C . ILE A 1 91 ? 12.07 -0.076 -0.135 1 96.88 91 ILE A C 1
ATOM 679 O O . ILE A 1 91 ? 11.859 -0.654 -1.205 1 96.88 91 ILE A O 1
ATOM 683 N N . ASP A 1 92 ? 12.82 -0.529 0.812 1 97.06 92 ASP A N 1
ATOM 684 C CA . ASP A 1 92 ? 13.453 -1.844 0.744 1 97.06 92 ASP A CA 1
ATOM 685 C C . ASP A 1 92 ? 12.711 -2.854 1.62 1 97.06 92 ASP A C 1
ATOM 687 O O . ASP A 1 92 ? 12.852 -2.838 2.846 1 97.06 92 ASP A O 1
ATOM 691 N N . LEU A 1 93 ? 12 -3.719 1.023 1 95.56 93 LEU A N 1
ATOM 692 C CA . LEU A 1 93 ? 11.125 -4.609 1.775 1 95.56 93 LEU A CA 1
ATOM 693 C C . LEU A 1 93 ? 11.93 -5.734 2.424 1 95.56 93 LEU A C 1
ATOM 695 O O . LEU A 1 93 ? 11.5 -6.297 3.438 1 95.56 93 LEU A O 1
ATOM 699 N N . GLU A 1 94 ? 13.031 -6.078 1.842 1 94.44 94 GLU A N 1
ATOM 700 C CA . GLU A 1 94 ? 13.867 -7.098 2.469 1 94.44 94 GLU A CA 1
ATOM 701 C C . GLU A 1 94 ? 14.469 -6.59 3.773 1 94.44 94 GLU A C 1
ATOM 703 O O . GLU A 1 94 ? 14.43 -7.281 4.793 1 94.44 94 GLU A O 1
ATOM 708 N N . GLU A 1 95 ? 14.938 -5.375 3.686 1 94.19 95 GLU A N 1
ATOM 709 C CA . GLU A 1 95 ? 15.625 -4.816 4.844 1 94.19 95 GLU A CA 1
ATOM 710 C C . GLU A 1 95 ? 14.641 -4.176 5.816 1 94.19 95 GLU A C 1
ATOM 712 O O . GLU A 1 95 ? 15 -3.883 6.961 1 94.19 95 GLU A O 1
ATOM 717 N N . GLY A 1 96 ? 13.43 -3.896 5.324 1 92.69 96 GLY A N 1
ATOM 718 C CA . GLY A 1 96 ? 12.461 -3.217 6.172 1 92.69 96 GLY A CA 1
ATOM 719 C C . GLY A 1 96 ? 12.828 -1.776 6.465 1 92.69 96 GLY A C 1
ATOM 720 O O . GLY A 1 96 ? 12.727 -1.326 7.609 1 92.69 96 GLY A O 1
ATOM 721 N N . LEU A 1 97 ? 13.375 -1.07 5.379 1 94.06 97 LEU A N 1
ATOM 722 C CA . LEU A 1 97 ? 13.836 0.307 5.523 1 94.06 97 LEU A CA 1
ATOM 723 C C . LEU A 1 97 ? 13.273 1.186 4.41 1 94.06 97 LEU A C 1
ATOM 725 O O . LEU A 1 97 ? 13.062 0.716 3.289 1 94.06 97 LEU A O 1
ATOM 729 N N . MET A 1 98 ? 13.031 2.352 4.738 1 94.81 98 MET A N 1
ATOM 730 C CA . MET A 1 98 ? 12.758 3.395 3.752 1 94.81 98 MET A CA 1
ATOM 731 C C . ME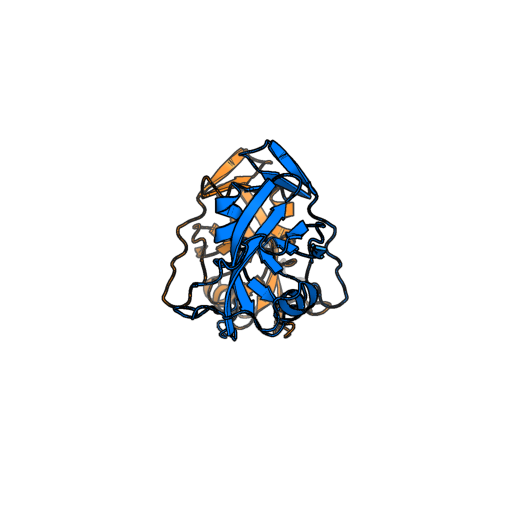T A 1 98 ? 13.875 4.43 3.729 1 94.81 98 MET A C 1
ATOM 733 O O . MET A 1 98 ? 14.266 4.957 4.773 1 94.81 98 MET A O 1
ATOM 737 N N . MET A 1 99 ? 14.383 4.676 2.629 1 97.56 99 MET A N 1
ATOM 738 C CA . MET A 1 99 ? 15.398 5.707 2.439 1 97.56 99 MET A CA 1
ATOM 739 C C . MET A 1 99 ? 14.82 6.93 1.74 1 97.56 99 MET A C 1
ATOM 741 O O . MET A 1 99 ? 14.055 6.797 0.783 1 97.56 99 MET A O 1
ATOM 745 N N . LEU A 1 100 ? 15.125 8.07 2.229 1 96.88 100 LEU A N 1
ATOM 746 C CA . LEU A 1 100 ? 14.789 9.32 1.553 1 96.88 100 LEU A CA 1
ATOM 747 C C . LEU A 1 100 ? 15.969 9.82 0.724 1 96.88 100 LEU A C 1
ATOM 749 O O . LEU A 1 100 ? 16.984 10.242 1.276 1 96.88 100 LEU A O 1
ATOM 753 N N . LYS A 1 101 ? 15.914 9.758 -0.579 1 97.31 101 LYS A N 1
ATOM 754 C CA . LYS A 1 101 ? 17.047 10.055 -1.46 1 97.31 101 LYS A CA 1
ATOM 755 C C . LYS A 1 101 ? 17.531 11.484 -1.258 1 97.31 101 LYS A C 1
ATOM 757 O O . LYS A 1 101 ? 18.734 11.758 -1.403 1 97.31 101 LYS A O 1
ATOM 762 N N . GLY A 1 102 ? 16.719 12.445 -1.029 1 94.81 102 GLY A N 1
ATOM 763 C CA . GLY A 1 102 ? 17.141 13.828 -0.865 1 94.81 102 GLY A CA 1
ATOM 764 C C . GLY A 1 102 ? 18.109 14.023 0.284 1 94.81 102 GLY A C 1
ATOM 765 O O . GLY A 1 102 ? 19.125 14.695 0.134 1 94.81 102 GLY A O 1
ATOM 766 N N . SER A 1 103 ? 17.969 13.391 1.373 1 94.75 103 SER A N 1
ATOM 767 C CA . SER A 1 103 ? 18.781 13.562 2.574 1 94.75 103 SER A CA 1
ATOM 768 C C . SER A 1 103 ? 19.688 12.359 2.797 1 94.75 103 SER A C 1
ATOM 770 O O . SER A 1 103 ? 20.703 12.469 3.5 1 94.75 103 SER A O 1
ATOM 772 N N . GLY A 1 104 ? 19.328 11.211 2.252 1 95.94 104 GLY A N 1
ATOM 773 C CA . GLY A 1 104 ? 20.062 9.984 2.514 1 95.94 104 GLY A CA 1
ATOM 774 C C . GLY A 1 104 ? 19.656 9.312 3.812 1 95.94 104 GLY A C 1
ATOM 775 O O . GLY A 1 104 ? 20.172 8.242 4.156 1 95.94 104 GLY A O 1
ATOM 776 N N . GLU A 1 105 ? 18.688 9.875 4.441 1 93.81 105 GLU A N 1
ATOM 777 C CA . GLU A 1 105 ? 18.25 9.328 5.719 1 93.81 105 GLU A CA 1
ATOM 778 C C . GLU A 1 105 ? 17.484 8.023 5.52 1 93.81 105 GLU A C 1
ATOM 780 O O . GLU A 1 105 ? 16.688 7.898 4.574 1 93.81 105 GLU A O 1
ATOM 785 N N . THR A 1 106 ? 17.703 7.078 6.516 1 94.38 106 THR A N 1
ATOM 786 C CA . THR A 1 106 ? 17.016 5.797 6.488 1 94.38 106 THR A CA 1
ATOM 787 C C . THR A 1 106 ? 16.094 5.652 7.703 1 94.38 106 THR A C 1
ATOM 789 O O . THR A 1 106 ? 16.5 5.969 8.828 1 94.38 106 THR A O 1
ATOM 792 N N . ILE A 1 107 ? 14.891 5.293 7.422 1 91.25 107 ILE A N 1
ATOM 793 C CA . ILE A 1 107 ? 13.859 5.125 8.445 1 91.25 107 ILE A CA 1
ATOM 794 C C . ILE A 1 107 ? 13.422 3.66 8.5 1 91.25 107 ILE A C 1
ATOM 796 O O . ILE A 1 107 ? 13.039 3.084 7.48 1 91.25 107 ILE A O 1
ATOM 800 N N . PRO A 1 108 ? 13.523 3.025 9.703 1 89.25 108 PRO A N 1
ATOM 801 C CA . PRO A 1 108 ? 13.031 1.652 9.797 1 89.25 108 PRO A CA 1
ATOM 802 C C . PRO A 1 108 ? 11.516 1.561 9.633 1 89.25 108 PRO A C 1
ATOM 804 O O . PRO A 1 108 ? 10.781 2.439 10.094 1 89.25 108 PRO A O 1
ATOM 807 N N . LEU A 1 109 ? 11.172 0.634 8.836 1 86.81 109 LEU A N 1
ATOM 808 C CA . LEU A 1 109 ? 9.75 0.336 8.711 1 86.81 109 LEU A CA 1
ATOM 809 C C . LEU A 1 109 ? 9.312 -0.667 9.773 1 86.81 109 LEU A C 1
ATOM 811 O O . LEU A 1 109 ? 10.062 -1.591 10.109 1 86.81 109 LEU A O 1
ATOM 815 N N . GLY A 1 110 ? 8.797 -0.308 10.844 1 67.25 110 GLY A N 1
ATOM 816 C CA . GLY A 1 110 ? 8.43 -1.094 12.008 1 67.25 110 GLY A CA 1
ATOM 817 C C . GLY A 1 110 ? 7.492 -2.242 11.688 1 67.25 110 GLY A C 1
ATOM 818 O O . GLY A 1 110 ? 6.93 -2.301 10.594 1 67.25 110 GLY A O 1
ATOM 819 N N . THR A 1 111 ? 7.707 -3.439 12.617 1 50.72 111 THR A N 1
ATOM 820 C CA . THR A 1 111 ? 7.012 -4.723 12.602 1 50.72 111 THR A CA 1
ATOM 821 C C . THR A 1 111 ? 5.5 -4.523 12.57 1 50.72 111 THR A C 1
ATOM 823 O O . THR A 1 111 ? 4.992 -3.523 13.078 1 50.72 111 THR A O 1
ATOM 826 N N . TYR A 1 112 ? 4.941 -5.098 11.516 1 44.5 112 TYR A N 1
ATOM 827 C CA . TYR A 1 112 ? 3.498 -5.262 11.383 1 44.5 112 TYR A CA 1
ATOM 828 C C . TYR A 1 112 ? 2.861 -5.605 12.727 1 44.5 112 TYR A C 1
ATOM 830 O O . TYR A 1 112 ? 3.371 -6.445 13.469 1 44.5 112 TYR A O 1
ATOM 838 N N . ARG A 1 113 ? 2.506 -4.684 13.523 1 39.47 113 ARG A N 1
ATOM 839 C CA . ARG A 1 113 ? 1.699 -5.211 14.617 1 39.47 113 ARG A CA 1
ATOM 840 C C . ARG A 1 113 ? 0.504 -5.996 14.094 1 39.47 113 ARG A C 1
ATOM 842 O O . ARG A 1 113 ? -0.293 -5.473 13.312 1 39.47 113 ARG A O 1
ATOM 849 N N . VAL A 1 114 ? 0.77 -7.238 13.695 1 37 114 VAL A N 1
ATOM 850 C CA . VAL A 1 114 ? -0.391 -8.078 13.414 1 37 114 VAL A CA 1
ATOM 851 C C . VAL A 1 114 ? -1.391 -7.977 14.562 1 37 114 VAL A C 1
ATOM 853 O O . VAL A 1 114 ? -1.115 -8.43 15.672 1 37 114 VAL A O 1
ATOM 856 N N . GLU A 1 115 ? -1.686 -6.848 14.953 1 36.94 115 GLU A N 1
ATOM 857 C CA . GLU A 1 115 ? -2.791 -7.145 15.859 1 36.94 115 GLU A CA 1
ATOM 858 C C . GLU A 1 115 ? -3.805 -8.078 15.203 1 36.94 115 GLU A C 1
ATOM 860 O O . GLU A 1 115 ? -3.838 -8.211 13.984 1 36.94 115 GLU A O 1
ATOM 865 N N . GLU A 1 116 ? -4.531 -8.812 15.906 1 40.5 116 GLU A N 1
ATOM 866 C CA . GLU A 1 116 ? -5.566 -9.672 15.336 1 40.5 116 GLU A CA 1
ATOM 867 C C . GLU A 1 116 ? -6 -9.172 13.961 1 40.5 116 GLU A C 1
ATOM 869 O O . GLU A 1 116 ? -6.438 -9.961 13.117 1 40.5 116 GLU A O 1
ATOM 874 N N . THR A 1 117 ? -6.348 -7.938 13.852 1 39.06 117 THR A N 1
ATOM 875 C CA . THR A 1 117 ? -6.754 -7.41 12.555 1 39.06 117 THR A CA 1
ATOM 876 C C . THR A 1 117 ? -5.535 -7.055 11.711 1 39.06 117 THR A C 1
ATOM 878 O O . THR A 1 117 ? -4.676 -6.281 12.141 1 39.06 117 THR A O 1
ATOM 881 N N . TYR A 1 118 ? -4.84 -7.918 11.039 1 39.56 118 TYR A N 1
ATOM 882 C CA . TYR A 1 118 ? -3.613 -7.934 10.25 1 39.56 118 TYR A CA 1
ATOM 883 C C . TYR A 1 118 ? -3.41 -6.605 9.531 1 39.56 118 TYR A C 1
ATOM 885 O O . TYR A 1 118 ? -3.836 -6.441 8.383 1 39.56 118 TYR A O 1
ATOM 893 N N . VAL A 1 119 ? -3.811 -5.484 10.078 1 38.44 119 VAL A N 1
ATOM 894 C CA . VAL A 1 119 ? -3.324 -4.25 9.469 1 38.44 119 VAL A CA 1
ATOM 895 C C . VAL A 1 119 ? -1.831 -4.09 9.75 1 38.44 119 VAL A C 1
ATOM 897 O O . VAL A 1 119 ? -1.397 -4.156 10.898 1 38.44 119 VAL A O 1
ATOM 900 N N . SER A 1 120 ? -0.983 -4.609 8.953 1 38.06 120 SER A N 1
ATOM 901 C CA . SER A 1 120 ? 0.434 -4.355 9.195 1 38.06 120 SER A CA 1
ATOM 902 C C . SER A 1 120 ? 0.722 -2.857 9.266 1 38.06 120 SER A C 1
ATOM 904 O O . SER A 1 120 ? 0.389 -2.109 8.344 1 38.06 120 SER A O 1
ATOM 906 N N . ARG A 1 121 ? 0.547 -2.299 10.461 1 42.28 121 ARG A N 1
ATOM 907 C CA . ARG A 1 121 ? 0.94 -0.921 10.742 1 42.28 121 ARG A CA 1
ATOM 908 C C . ARG A 1 121 ? 2.457 -0.79 10.82 1 42.28 121 ARG A C 1
ATOM 910 O O . ARG A 1 121 ? 3.119 -1.58 11.492 1 42.28 121 ARG A O 1
ATOM 917 N N . VAL A 1 122 ? 3.102 -0.324 9.812 1 37.53 122 VAL A N 1
ATOM 918 C CA . VAL A 1 122 ? 4.488 0.088 10.016 1 37.53 122 VAL A CA 1
ATOM 919 C C . VAL A 1 122 ? 4.531 1.307 10.938 1 37.53 122 VAL A C 1
ATOM 921 O O . VAL A 1 122 ? 3.982 2.359 10.609 1 37.53 122 VAL A O 1
ATOM 924 N N . ALA A 1 123 ? 4.652 1.015 12.203 1 38.25 123 ALA A N 1
ATOM 925 C CA . ALA A 1 123 ? 4.781 2.117 13.156 1 38.25 123 ALA A CA 1
ATOM 926 C C . ALA A 1 123 ? 6.152 2.783 13.039 1 38.25 123 ALA A C 1
ATOM 928 O O . ALA A 1 123 ? 7.18 2.105 13.055 1 38.25 123 ALA A O 1
ATOM 929 N N . SER A 1 124 ? 6.465 3.533 12.078 1 39.91 124 SER A N 1
ATOM 930 C CA . SER A 1 124 ? 7.578 4.449 12.297 1 39.91 124 SER A CA 1
ATOM 931 C C . SER A 1 124 ? 7.113 5.73 12.984 1 39.91 124 SER A C 1
ATOM 933 O O . SER A 1 124 ? 5.953 6.125 12.852 1 39.91 124 SER A O 1
ATOM 935 N N . THR A 1 125 ? 7.773 5.977 14.117 1 40.81 125 THR A N 1
ATOM 936 C CA . THR A 1 125 ? 7.488 7.262 14.75 1 40.81 125 THR A CA 1
ATOM 937 C C . THR A 1 125 ? 7.75 8.414 13.781 1 40.81 125 THR A C 1
ATOM 939 O O . THR A 1 125 ? 8.883 8.609 13.336 1 40.81 125 THR A O 1
ATOM 942 N N . VAL A 1 126 ? 6.859 8.789 13.016 1 46.44 126 VAL A N 1
ATOM 943 C CA . VAL A 1 126 ? 6.867 10.023 12.234 1 46.44 126 VAL A CA 1
ATOM 944 C C . VAL A 1 126 ? 6.051 11.094 12.953 1 46.44 126 VAL A C 1
ATOM 946 O O . VAL A 1 126 ? 5.078 10.781 13.641 1 46.44 126 VAL A O 1
ATOM 949 N N . ARG A 1 127 ? 6.656 12.359 13.055 1 51.81 127 ARG A N 1
ATOM 950 C CA . ARG A 1 127 ? 5.973 13.453 13.727 1 51.81 127 ARG A CA 1
ATOM 951 C C . ARG A 1 127 ? 5.141 14.273 12.75 1 51.81 127 ARG A C 1
ATOM 953 O O . ARG A 1 127 ? 5.633 14.672 11.688 1 51.81 127 ARG A O 1
ATOM 960 N N . LEU A 1 128 ? 3.918 14.359 12.969 1 51.41 128 LEU A N 1
ATOM 961 C CA . LEU A 1 128 ? 3.096 15.398 12.352 1 51.41 128 LEU A CA 1
ATOM 962 C C . LEU A 1 128 ? 3.191 16.703 13.133 1 51.41 128 LEU A C 1
ATOM 964 O O . LEU A 1 128 ? 2.863 16.75 14.32 1 51.41 128 LEU A O 1
ATOM 968 N N . CYS A 1 129 ? 3.93 17.703 12.68 1 45 129 CYS A N 1
ATOM 969 C CA . CYS A 1 129 ? 4.113 18.953 13.391 1 45 129 CYS A CA 1
ATOM 970 C C . CYS A 1 129 ? 2.979 19.922 13.094 1 45 129 CYS A C 1
ATOM 972 O O . CYS A 1 129 ? 2.467 19.969 11.969 1 45 129 CYS A O 1
ATOM 974 N N . PRO A 1 130 ? 2.404 20.578 14.117 1 39.56 130 PRO A N 1
ATOM 975 C CA . PRO A 1 130 ? 1.418 21.625 13.883 1 39.56 130 PRO A CA 1
ATOM 976 C C . PRO A 1 130 ? 1.963 22.766 13.008 1 39.56 130 PRO A C 1
ATOM 978 O O . PRO A 1 130 ? 3.176 22.984 12.977 1 39.56 130 PRO A O 1
ATOM 981 N N . GLY A 1 131 ? 1.342 23.094 11.922 1 39.31 131 GLY A N 1
ATOM 982 C CA . GLY A 1 131 ? 1.707 24.25 11.109 1 39.31 131 GLY A CA 1
ATOM 983 C C . GLY A 1 131 ? 2.188 25.438 11.93 1 39.31 131 GLY A C 1
ATOM 984 O O . GLY A 1 131 ? 1.577 25.781 12.945 1 39.31 131 GLY A O 1
ATOM 985 N N . GLY A 1 132 ? 3.418 25.75 11.93 1 33.91 132 GLY A N 1
ATOM 986 C CA . GLY A 1 132 ? 3.828 27.078 12.383 1 33.91 132 GLY A CA 1
ATOM 987 C C . GLY A 1 132 ? 3.133 28.203 11.648 1 33.91 132 GLY A C 1
ATOM 988 O O . GLY A 1 132 ? 3.584 29.344 11.695 1 33.91 132 GLY A O 1
ATOM 989 N N . GLN A 1 133 ? 2.387 28.125 10.617 1 30.89 133 GLN A N 1
ATOM 990 C CA . GLN A 1 133 ? 2.002 29.453 10.148 1 30.89 133 GLN A CA 1
ATOM 991 C C . GLN A 1 133 ? 1.188 30.203 11.203 1 30.89 133 GLN A C 1
ATOM 993 O O . GLN A 1 133 ? 0.242 29.641 11.766 1 30.89 133 GLN A O 1
ATOM 998 N N . ALA A 1 134 ? 1.771 31.344 11.703 1 30.41 134 ALA A N 1
ATOM 999 C CA . ALA A 1 134 ? 1.126 32.562 12.211 1 30.41 134 ALA A CA 1
ATOM 1000 C C . ALA A 1 134 ? -0.007 33 11.289 1 30.41 134 ALA A C 1
ATOM 1002 O O . ALA A 1 134 ? 0.193 33.156 10.078 1 30.41 134 ALA A O 1
ATOM 1003 N N . LEU A 1 135 ? -1.275 32.625 11.484 1 26.23 135 LEU A N 1
ATOM 1004 C CA . LEU A 1 135 ? -2.43 33.375 10.992 1 26.23 135 LEU A CA 1
ATOM 1005 C C . LEU A 1 135 ? -2.176 34.875 11.078 1 26.23 135 LEU A C 1
ATOM 1007 O O . LEU A 1 135 ? -1.977 35.406 12.164 1 26.23 135 LEU A O 1
ATOM 1011 N N . GLN A 1 136 ? -1.354 35.469 10.125 1 23.5 136 GLN A N 1
ATOM 1012 C CA . GLN A 1 136 ? -1.431 36.938 10.047 1 23.5 136 GLN A CA 1
ATOM 1013 C C . GLN A 1 136 ? -2.881 37.406 10.062 1 23.5 136 GLN A C 1
ATOM 1015 O O . GLN A 1 136 ? -3.721 36.875 9.328 1 23.5 136 GLN A O 1
ATOM 1020 N N . SER A 1 137 ? -3.287 38.031 11.18 1 21.34 137 SER A N 1
ATOM 1021 C CA . SER A 1 137 ? -4.434 38.906 11.398 1 21.34 137 SER A CA 1
ATOM 1022 C C . SER A 1 137 ? -4.637 39.844 10.211 1 21.34 137 SER A C 1
ATOM 1024 O O . SER A 1 137 ? -3.684 40.469 9.734 1 21.34 137 SER A O 1
ATOM 1026 N N . LEU A 1 138 ? -5.488 39.531 9.156 1 22.11 138 LEU A N 1
ATOM 1027 C CA . LEU A 1 138 ? -6.074 40.625 8.414 1 22.11 138 LEU A CA 1
ATOM 1028 C C . LEU A 1 138 ? -6.512 41.75 9.367 1 22.11 138 LEU A C 1
ATOM 1030 O O . LEU A 1 138 ? -7.395 41.531 10.211 1 22.11 138 LEU A O 1
ATOM 1034 N N . GLN A 1 139 ? -5.539 42.562 9.977 1 19.86 139 GLN A N 1
ATOM 1035 C CA . GLN A 1 139 ? -5.961 43.938 10.188 1 19.86 139 GLN A CA 1
ATOM 1036 C C . GLN A 1 139 ? -6.133 44.688 8.859 1 19.86 139 GLN A C 1
ATOM 1038 O O . GLN A 1 139 ? -5.363 44.469 7.918 1 19.86 139 GLN A O 1
ATOM 1043 N N . MET B 1 1 ? -0.963 -15.383 -18.125 1 76.75 1 MET B N 1
ATOM 1044 C CA . MET B 1 1 ? -1.748 -14.234 -18.562 1 76.75 1 MET B CA 1
ATOM 1045 C C . MET B 1 1 ? -1.171 -12.938 -18.016 1 76.75 1 MET B C 1
ATOM 1047 O O . MET B 1 1 ? -0.676 -12.906 -16.891 1 76.75 1 MET B O 1
ATOM 1051 N N . PRO B 1 2 ? -1.236 -11.922 -18.781 1 82 2 PRO B N 1
ATOM 1052 C CA . PRO B 1 2 ? -0.932 -10.609 -18.219 1 82 2 PRO B CA 1
ATOM 1053 C C . PRO B 1 2 ? -1.962 -10.148 -17.188 1 82 2 PRO B C 1
ATOM 1055 O O . PRO B 1 2 ? -3.148 -10.461 -17.312 1 82 2 PRO B O 1
ATOM 1058 N N . ALA B 1 3 ? -1.478 -9.602 -16.109 1 86.19 3 ALA B N 1
ATOM 1059 C CA . ALA B 1 3 ? -2.373 -9.172 -15.031 1 86.19 3 ALA B CA 1
ATOM 1060 C C . ALA B 1 3 ? -2.018 -7.773 -14.547 1 86.19 3 ALA B C 1
ATOM 1062 O O . ALA B 1 3 ? -0.848 -7.379 -14.57 1 86.19 3 ALA B O 1
ATOM 1063 N N . GLU B 1 4 ? -3.045 -7.012 -14.188 1 87.75 4 GLU B N 1
ATOM 1064 C CA . GLU B 1 4 ? -2.863 -5.75 -13.477 1 87.75 4 GLU B CA 1
ATOM 1065 C C . GLU B 1 4 ? -2.648 -5.984 -11.984 1 87.75 4 GLU B C 1
ATOM 1067 O O . GLU B 1 4 ? -3.529 -6.512 -11.297 1 87.75 4 GLU B O 1
ATOM 1072 N N . LEU B 1 5 ? -1.479 -5.633 -11.562 1 90.75 5 LEU B N 1
ATOM 1073 C CA . LEU B 1 5 ? -1.124 -5.844 -10.164 1 90.75 5 LEU B CA 1
ATOM 1074 C C . LEU B 1 5 ? -0.939 -4.516 -9.445 1 90.75 5 LEU B C 1
ATOM 1076 O O . LEU B 1 5 ? -0.367 -3.576 -10 1 90.75 5 LEU B O 1
ATOM 1080 N N . LEU B 1 6 ? -1.472 -4.41 -8.305 1 91.25 6 LEU B N 1
ATOM 1081 C CA . LEU B 1 6 ? -1.192 -3.275 -7.434 1 91.25 6 LEU B CA 1
ATOM 1082 C C . LEU B 1 6 ? -0.083 -3.611 -6.441 1 91.25 6 LEU B C 1
ATOM 1084 O O . LEU B 1 6 ? -0.184 -4.59 -5.699 1 91.25 6 LEU B O 1
ATOM 1088 N N . VAL B 1 7 ? 1.026 -2.934 -6.496 1 93.5 7 VAL B N 1
ATOM 1089 C CA . VAL B 1 7 ? 2.076 -3.027 -5.488 1 93.5 7 VAL B CA 1
ATOM 1090 C C . VAL B 1 7 ? 1.67 -2.236 -4.246 1 93.5 7 VAL B C 1
ATOM 1092 O O . VAL B 1 7 ? 1.541 -1.012 -4.297 1 93.5 7 VAL B O 1
ATOM 1095 N N . ASP B 1 8 ? 1.484 -2.961 -3.129 1 90.56 8 ASP B N 1
ATOM 1096 C CA . ASP B 1 8 ? 0.827 -2.354 -1.977 1 90.56 8 ASP B CA 1
ATOM 1097 C C . ASP B 1 8 ? 1.59 -2.652 -0.688 1 90.56 8 ASP B C 1
ATOM 1099 O O . ASP B 1 8 ? 1.359 -3.682 -0.049 1 90.56 8 ASP B O 1
ATOM 1103 N N . THR B 1 9 ? 2.4 -1.725 -0.271 1 92 9 THR B N 1
ATOM 1104 C CA . THR B 1 9 ? 3.178 -1.896 0.951 1 92 9 THR B CA 1
ATOM 1105 C C . THR B 1 9 ? 2.293 -1.732 2.184 1 92 9 THR B C 1
ATOM 1107 O O . THR B 1 9 ? 2.725 -2.008 3.305 1 92 9 THR B O 1
ATOM 1110 N N . GLY B 1 10 ? 1.065 -1.343 2.039 1 89.06 10 GLY B N 1
ATOM 1111 C CA . GLY B 1 10 ? 0.127 -1.229 3.145 1 89.06 10 GLY B CA 1
ATOM 1112 C C . GLY B 1 10 ? -0.643 -2.508 3.408 1 89.06 10 GLY B C 1
ATOM 1113 O O . GLY B 1 10 ? -1.294 -2.645 4.445 1 89.06 10 GLY B O 1
ATOM 1114 N N . ALA B 1 11 ? -0.567 -3.395 2.531 1 90.38 11 ALA B N 1
ATOM 1115 C CA . ALA B 1 11 ? -1.228 -4.688 2.672 1 90.38 11 ALA B CA 1
ATOM 1116 C C . ALA B 1 11 ? -0.253 -5.75 3.172 1 90.38 11 ALA B C 1
ATOM 1118 O O . ALA B 1 11 ? 0.794 -5.977 2.561 1 90.38 11 ALA B O 1
ATOM 1119 N N . ILE B 1 12 ? -0.631 -6.465 4.188 1 90.38 12 ILE B N 1
ATOM 1120 C CA . ILE B 1 12 ? 0.266 -7.469 4.754 1 90.38 12 ILE B CA 1
ATOM 1121 C C . ILE B 1 12 ? 0.229 -8.734 3.898 1 90.38 12 ILE B C 1
ATOM 1123 O O . ILE B 1 12 ? 1.23 -9.445 3.787 1 90.38 12 ILE B O 1
ATOM 1127 N N . ALA B 1 13 ? -0.956 -8.938 3.299 1 92.81 13 ALA B N 1
ATOM 1128 C CA . ALA B 1 13 ? -1.146 -10.156 2.52 1 92.81 13 ALA B CA 1
ATOM 1129 C C . ALA B 1 13 ? -1.448 -9.836 1.059 1 92.81 13 ALA B C 1
ATOM 1131 O O . ALA B 1 13 ? -2.031 -8.789 0.754 1 92.81 13 ALA B O 1
ATOM 1132 N N . SER B 1 14 ? -1.081 -10.711 0.206 1 94.06 14 SER B N 1
ATOM 1133 C CA . SER B 1 14 ? -1.42 -10.617 -1.21 1 94.06 14 SER B CA 1
ATOM 1134 C C . SER B 1 14 ? -2.82 -11.156 -1.481 1 94.06 14 SER B C 1
ATOM 1136 O O . SER B 1 14 ? -3.24 -12.141 -0.871 1 94.06 14 SER B O 1
ATOM 1138 N N . LEU B 1 15 ? -3.521 -10.477 -2.348 1 95.25 15 LEU B N 1
ATOM 1139 C CA . LEU B 1 15 ? -4.91 -10.797 -2.668 1 95.25 15 LEU B CA 1
ATOM 1140 C C . LEU B 1 15 ? -5.086 -11.008 -4.168 1 95.25 15 LEU B C 1
ATOM 1142 O O . LEU B 1 15 ? -4.41 -10.367 -4.973 1 95.25 15 LEU B O 1
ATOM 1146 N N . VAL B 1 16 ? -6.016 -11.875 -4.496 1 94.31 16 VAL B N 1
ATOM 1147 C CA . VAL B 1 16 ? -6.367 -12.07 -5.902 1 94.31 16 VAL B CA 1
ATOM 1148 C C . VAL B 1 16 ? -7.887 -12.047 -6.059 1 94.31 16 VAL B C 1
ATOM 1150 O O . VAL B 1 16 ? -8.609 -12.578 -5.219 1 94.31 16 VAL B O 1
ATOM 1153 N N . ASP B 1 17 ? -8.32 -11.312 -7.07 1 93.12 17 ASP B N 1
ATOM 1154 C CA . ASP B 1 17 ? -9.734 -11.305 -7.422 1 93.12 17 ASP B CA 1
ATOM 1155 C C . ASP B 1 17 ? -10.195 -12.688 -7.863 1 93.12 17 ASP B C 1
ATOM 1157 O O . ASP B 1 17 ? -9.539 -13.344 -8.672 1 93.12 17 ASP B O 1
ATOM 1161 N N . SER B 1 18 ? -11.344 -13.117 -7.445 1 95.25 18 SER B N 1
ATOM 1162 C CA . SER B 1 18 ? -11.852 -14.445 -7.789 1 95.25 18 SER B CA 1
ATOM 1163 C C . SER B 1 18 ? -12.039 -14.594 -9.297 1 95.25 18 SER B C 1
ATOM 1165 O O . SER B 1 18 ? -11.961 -15.695 -9.828 1 95.25 18 SER B O 1
ATOM 1167 N N . ARG B 1 19 ? -12.258 -13.539 -10.055 1 94.69 19 ARG B N 1
ATOM 1168 C CA . ARG B 1 19 ? -12.438 -13.586 -11.5 1 94.69 19 ARG B CA 1
ATOM 1169 C C . ARG B 1 19 ? -11.164 -14.055 -12.195 1 94.69 19 ARG B C 1
ATOM 1171 O O . ARG B 1 19 ? -11.219 -14.633 -13.281 1 94.69 19 ARG B O 1
ATOM 1178 N N . VAL B 1 20 ? -9.984 -13.727 -11.578 1 92.44 20 VAL B N 1
ATOM 1179 C CA . VAL B 1 20 ? -8.703 -14.141 -12.133 1 92.44 20 VAL B CA 1
ATOM 1180 C C . VAL B 1 20 ? -8.617 -15.672 -12.156 1 92.44 20 VAL B C 1
ATOM 1182 O O . VAL B 1 20 ? -8.094 -16.25 -13.102 1 92.44 20 VAL B O 1
ATOM 1185 N N . LEU B 1 21 ? -9.141 -16.359 -11.055 1 94.12 21 LEU B N 1
ATOM 1186 C CA . LEU B 1 21 ? -9.102 -17.812 -11.008 1 94.12 21 LEU B CA 1
ATOM 1187 C C . LEU B 1 21 ? -9.891 -18.422 -12.164 1 94.12 21 LEU B C 1
ATOM 1189 O O . LEU B 1 21 ? -9.461 -19.406 -12.758 1 94.12 21 LEU B O 1
ATOM 1193 N N . LYS B 1 22 ? -11 -17.781 -12.516 1 92.69 22 LYS B N 1
ATOM 1194 C CA . LYS B 1 22 ? -11.789 -18.219 -13.656 1 92.69 22 LYS B CA 1
ATOM 1195 C C . LYS B 1 22 ? -11.016 -18.078 -14.961 1 92.69 22 LYS B C 1
ATOM 1197 O O . LYS B 1 22 ? -10.992 -18.984 -15.781 1 92.69 22 LYS B O 1
ATOM 1202 N N . GLN B 1 23 ? -10.375 -16.969 -15.086 1 90.62 23 GLN B N 1
ATOM 1203 C CA . GLN B 1 23 ? -9.664 -16.641 -16.312 1 90.62 23 GLN B CA 1
ATOM 1204 C C . GLN B 1 23 ? -8.5 -17.594 -16.547 1 90.62 23 GLN B C 1
ATOM 1206 O O . GLN B 1 23 ? -8.133 -17.859 -17.688 1 90.62 23 GLN B O 1
ATOM 1211 N N . ILE B 1 24 ? -7.945 -18.109 -15.445 1 90.06 24 ILE B N 1
ATOM 1212 C CA . ILE B 1 24 ? -6.766 -18.938 -15.617 1 90.06 24 ILE B CA 1
ATOM 1213 C C . ILE B 1 24 ? -7.145 -20.406 -15.445 1 90.06 24 ILE B C 1
ATOM 1215 O O . ILE B 1 24 ? -6.277 -21.266 -15.234 1 90.06 24 ILE B O 1
ATOM 1219 N N . GLY B 1 25 ? -8.461 -20.719 -15.336 1 91.06 25 GLY B N 1
ATOM 1220 C CA . GLY B 1 25 ? -8.961 -22.094 -15.336 1 91.06 25 GLY B CA 1
ATOM 1221 C C . GLY B 1 25 ? -8.992 -22.719 -13.953 1 91.06 25 GLY B C 1
ATOM 1222 O O . GLY B 1 25 ? -8.953 -23.938 -13.82 1 91.06 25 GLY B O 1
ATOM 1223 N N . LEU B 1 26 ? -9 -21.906 -12.914 1 92.31 26 LEU B N 1
ATOM 1224 C CA . LEU B 1 26 ? -8.977 -22.422 -11.547 1 92.31 26 LEU B CA 1
ATOM 1225 C C . LEU B 1 26 ? -10.242 -22.031 -10.797 1 92.31 26 LEU B C 1
ATOM 1227 O O . LEU B 1 26 ? -10.219 -21.859 -9.57 1 92.31 26 LEU B O 1
ATOM 1231 N N . ALA B 1 27 ? -11.312 -21.766 -11.523 1 91.62 27 ALA B N 1
ATOM 1232 C CA . ALA B 1 27 ? -12.57 -21.328 -10.922 1 91.62 27 ALA B CA 1
ATOM 1233 C C . ALA B 1 27 ? -13.055 -22.344 -9.883 1 91.62 27 ALA B C 1
ATOM 1235 O O . ALA B 1 27 ? -13.648 -21.953 -8.867 1 91.62 27 ALA B O 1
ATOM 1236 N N . SER B 1 28 ? -12.773 -23.688 -10.039 1 94.25 28 SER B N 1
ATOM 1237 C CA . SER B 1 28 ? -13.289 -24.719 -9.156 1 94.25 28 SER B CA 1
ATOM 1238 C C . SER B 1 28 ? -12.188 -25.297 -8.281 1 94.25 28 SER B C 1
ATOM 1240 O O . SER B 1 28 ? -12.391 -26.328 -7.629 1 94.25 28 SER B O 1
ATOM 1242 N N . ALA B 1 29 ? -11.023 -24.719 -8.391 1 93.06 29 ALA B N 1
ATOM 1243 C CA . ALA B 1 29 ? -9.93 -25.219 -7.559 1 93.06 29 ALA B CA 1
ATOM 1244 C C . ALA B 1 29 ? -10.273 -25.094 -6.074 1 93.06 29 ALA B C 1
ATOM 1246 O O . ALA B 1 29 ? -10.859 -24.109 -5.645 1 93.06 29 ALA B O 1
ATOM 1247 N N . PRO B 1 30 ? -9.945 -26.156 -5.301 1 96.06 30 PRO 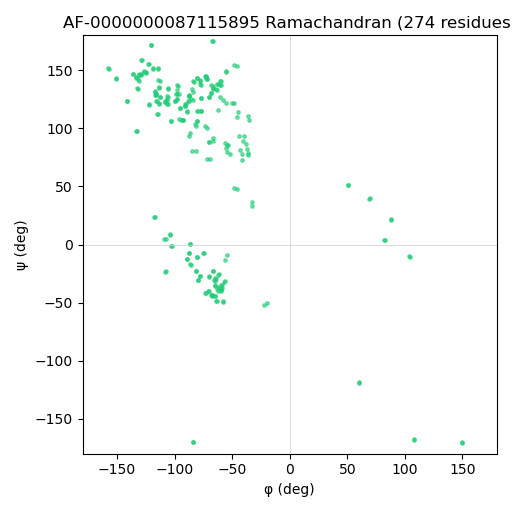B N 1
ATOM 1248 C CA . PRO B 1 30 ? -10.164 -26.047 -3.857 1 96.06 30 PRO B CA 1
ATOM 1249 C C . PRO B 1 30 ? -9.305 -24.953 -3.215 1 96.06 30 PRO B C 1
ATOM 1251 O O . PRO B 1 30 ? -8.133 -24.812 -3.551 1 96.06 30 PRO B O 1
ATOM 1254 N N . LEU B 1 31 ? -9.922 -24.172 -2.426 1 97.38 31 LEU B N 1
ATOM 1255 C CA . LEU B 1 31 ? -9.219 -23.156 -1.657 1 97.38 31 LEU B CA 1
ATOM 1256 C C . LEU B 1 31 ? -8.93 -23.641 -0.241 1 97.38 31 LEU B C 1
ATOM 1258 O O . LEU B 1 31 ? -9.773 -24.312 0.375 1 97.38 31 LEU B O 1
ATOM 1262 N N . ARG B 1 32 ? -7.754 -23.391 0.232 1 98 32 ARG B N 1
ATOM 1263 C CA . ARG B 1 32 ? -7.48 -23.609 1.649 1 98 32 ARG B CA 1
ATOM 1264 C C . ARG B 1 32 ? -8.156 -22.531 2.502 1 98 32 ARG B C 1
ATOM 1266 O O . ARG B 1 32 ? -8.234 -21.375 2.096 1 98 32 ARG B O 1
ATOM 1273 N N . PRO B 1 33 ? -8.641 -22.891 3.723 1 95.56 33 PRO B N 1
ATOM 1274 C CA . PRO B 1 33 ? -9.219 -21.875 4.598 1 95.56 33 PRO B CA 1
ATOM 1275 C C . PRO B 1 33 ? -8.227 -20.766 4.957 1 95.56 33 PRO B C 1
ATOM 1277 O O . PRO B 1 33 ? -7.035 -21.031 5.137 1 95.56 33 PRO B O 1
ATOM 1280 N N . TYR B 1 34 ? -8.742 -19.656 4.977 1 93.06 34 TYR B N 1
ATOM 1281 C CA . TYR B 1 34 ? -7.922 -18.531 5.445 1 93.06 34 TYR B CA 1
ATOM 1282 C C . TYR B 1 34 ? -8.023 -18.391 6.957 1 93.06 34 TYR B C 1
ATOM 1284 O O . TYR B 1 34 ? -9.117 -18.188 7.496 1 93.06 34 TYR B O 1
ATOM 1292 N N . GLU B 1 35 ? -6.852 -18.438 7.512 1 86.5 35 GLU B N 1
ATOM 1293 C CA . GLU B 1 35 ? -6.832 -18.297 8.969 1 86.5 35 GLU B CA 1
ATOM 1294 C C . GLU B 1 35 ? -6.711 -16.828 9.375 1 86.5 35 GLU B C 1
ATOM 1296 O O . GLU B 1 35 ? -5.754 -16.156 9 1 86.5 35 GLU B O 1
ATOM 1301 N N . GLY B 1 36 ? -7.805 -16.312 10.039 1 82.75 36 GLY B N 1
ATOM 1302 C CA . GLY B 1 36 ? -7.777 -14.922 10.477 1 82.75 36 GLY B CA 1
ATOM 1303 C C . GLY B 1 36 ? -8.68 -14.016 9.656 1 82.75 36 GLY B C 1
ATOM 1304 O O . GLY B 1 36 ? -9.633 -14.484 9.031 1 82.75 36 GLY B O 1
ATOM 1305 N N . SER B 1 37 ? -8.523 -12.695 9.828 1 84.44 37 SER B N 1
ATOM 1306 C CA . SER B 1 37 ? -9.273 -11.688 9.094 1 84.44 37 SER B CA 1
ATOM 1307 C C . SER B 1 37 ? -8.352 -10.617 8.516 1 84.44 37 SER B C 1
ATOM 1309 O O . SER B 1 37 ? -7.258 -10.391 9.039 1 84.44 37 SER B O 1
ATOM 1311 N N . LEU B 1 38 ? -8.695 -10.242 7.363 1 85.75 38 LEU B N 1
ATOM 1312 C CA . LEU B 1 38 ? -8.07 -9.07 6.773 1 85.75 38 LEU B CA 1
ATOM 1313 C C . LEU B 1 38 ? -9.023 -7.879 6.785 1 85.75 38 LEU B C 1
ATOM 1315 O O . LEU B 1 38 ? -10.188 -8.008 6.387 1 85.75 38 LEU B O 1
ATOM 1319 N N . ASN B 1 39 ? -8.547 -6.828 7.312 1 83.06 39 ASN B N 1
ATOM 1320 C CA . ASN B 1 39 ? -9.367 -5.625 7.387 1 83.06 39 ASN B CA 1
ATOM 1321 C C . ASN B 1 39 ? -8.82 -4.512 6.5 1 83.06 39 ASN B C 1
ATOM 1323 O O . ASN B 1 39 ? -7.602 -4.336 6.398 1 83.06 39 ASN B O 1
ATOM 1327 N N . GLY B 1 40 ? -9.711 -3.84 5.891 1 78.69 40 GLY B N 1
ATOM 1328 C CA . GLY B 1 40 ? -9.297 -2.633 5.191 1 78.69 40 GLY B CA 1
ATOM 1329 C C . GLY B 1 40 ? -8.82 -1.537 6.125 1 78.69 40 GLY B C 1
ATOM 1330 O O . GLY B 1 40 ? -8.914 -1.673 7.348 1 78.69 40 GLY B O 1
ATOM 1331 N N . VAL B 1 41 ? -8.344 -0.461 5.594 1 74.5 41 VAL B N 1
ATOM 1332 C CA . VAL B 1 41 ? -7.738 0.628 6.352 1 74.5 41 VAL B CA 1
ATOM 1333 C C . VAL B 1 41 ? -8.797 1.312 7.215 1 74.5 41 VAL B C 1
ATOM 1335 O O . VAL B 1 41 ? -8.469 1.945 8.219 1 74.5 41 VAL B O 1
ATOM 1338 N N . THR B 1 42 ? -10.086 1.155 6.789 1 74.75 42 THR B N 1
ATOM 1339 C CA . THR B 1 42 ? -11.156 1.741 7.59 1 74.75 42 THR B CA 1
ATOM 1340 C C . THR B 1 42 ? -11.609 0.773 8.68 1 74.75 42 THR B C 1
ATOM 1342 O O . THR B 1 42 ? -12.477 1.104 9.492 1 74.75 42 THR B O 1
ATOM 1345 N N . GLY B 1 43 ? -11.094 -0.442 8.641 1 73.81 43 GLY B N 1
ATOM 1346 C CA . GLY B 1 43 ? -11.398 -1.398 9.688 1 73.81 43 GLY B CA 1
ATOM 1347 C C . GLY B 1 43 ? -12.406 -2.451 9.266 1 73.81 43 GLY B C 1
ATOM 1348 O O . GLY B 1 43 ? -12.617 -3.439 9.969 1 73.81 43 GLY B O 1
ATOM 1349 N N . PHE B 1 44 ? -12.984 -2.279 8.188 1 73.81 44 PHE B N 1
ATOM 1350 C CA . PHE B 1 44 ? -13.977 -3.246 7.746 1 73.81 44 PHE B CA 1
ATOM 1351 C C . PHE B 1 44 ? -13.312 -4.496 7.184 1 73.81 44 PHE B C 1
ATOM 1353 O O . PHE B 1 44 ? -12.32 -4.398 6.453 1 73.81 44 PHE B O 1
ATOM 1360 N N . PRO B 1 45 ? -13.852 -5.594 7.535 1 79 45 PRO B N 1
ATOM 1361 C CA . PRO B 1 45 ? -13.25 -6.852 7.086 1 79 45 PRO B CA 1
ATOM 1362 C C . PRO B 1 45 ? -13.469 -7.109 5.598 1 79 45 PRO B C 1
ATOM 1364 O O . PRO B 1 45 ? -14.508 -6.73 5.047 1 79 45 PRO B O 1
ATOM 1367 N N . LEU B 1 46 ? -12.477 -7.66 4.969 1 84.38 46 LEU B N 1
ATOM 1368 C CA . LEU B 1 46 ? -12.633 -8.18 3.613 1 84.38 46 LEU B CA 1
ATOM 1369 C C . LEU B 1 46 ? -13.273 -9.562 3.633 1 84.38 46 LEU B C 1
ATOM 1371 O O . LEU B 1 46 ? -13.031 -10.352 4.555 1 84.38 46 LEU B O 1
ATOM 1375 N N . GLU B 1 47 ? -14.078 -9.797 2.697 1 89.12 47 GLU B N 1
ATOM 1376 C CA . GLU B 1 47 ? -14.609 -11.148 2.537 1 89.12 47 GLU B CA 1
ATOM 1377 C C . GLU B 1 47 ? -13.609 -12.047 1.82 1 89.12 47 GLU B C 1
ATOM 1379 O O . GLU B 1 47 ? -13.438 -11.953 0.603 1 89.12 47 GLU B O 1
ATOM 1384 N N . ILE B 1 48 ? -12.977 -12.953 2.57 1 94.19 48 ILE B N 1
ATOM 1385 C CA . ILE B 1 48 ? -11.984 -13.875 2.023 1 94.19 48 ILE B CA 1
ATOM 1386 C C . ILE B 1 48 ? -12.633 -15.234 1.779 1 94.19 48 ILE B C 1
ATOM 1388 O O . ILE B 1 48 ? -13.188 -15.844 2.699 1 94.19 48 ILE B O 1
ATOM 1392 N N . ARG B 1 49 ? -12.602 -15.758 0.611 1 96.19 49 ARG B N 1
ATOM 1393 C CA . ARG B 1 49 ? -13.188 -17.031 0.228 1 96.19 49 ARG B CA 1
ATOM 1394 C C . ARG B 1 49 ? -12.273 -18.203 0.599 1 96.19 49 ARG B C 1
ATOM 1396 O O . ARG B 1 49 ? -12.727 -19.328 0.768 1 96.19 49 ARG B O 1
ATOM 1403 N N . GLY B 1 50 ? -11 -17.953 0.757 1 97.25 50 GLY B N 1
ATOM 1404 C CA . GLY B 1 50 ? -9.906 -18.875 1.003 1 97.25 50 GLY B CA 1
ATOM 1405 C C . GLY B 1 50 ? -8.586 -18.422 0.432 1 97.25 50 GLY B C 1
ATOM 1406 O O . GLY B 1 50 ? -8.414 -17.234 0.118 1 97.25 50 GLY B O 1
ATOM 1407 N N . GLU B 1 51 ? -7.598 -19.281 0.446 1 97.69 51 GLU B N 1
ATOM 1408 C CA . GLU B 1 51 ? -6.305 -18.922 -0.132 1 97.69 51 GLU B CA 1
ATOM 1409 C C . GLU B 1 51 ? -5.836 -19.984 -1.128 1 97.69 51 GLU B C 1
ATOM 1411 O O . GLU B 1 51 ? -6.293 -21.125 -1.091 1 97.69 51 GLU B O 1
ATOM 1416 N N . ILE B 1 52 ? -4.973 -19.641 -1.999 1 97.31 52 ILE B N 1
ATOM 1417 C CA . ILE B 1 52 ? -4.469 -20.516 -3.057 1 97.31 52 ILE B CA 1
ATOM 1418 C C . ILE B 1 52 ? -3.041 -20.109 -3.418 1 97.31 52 ILE B C 1
ATOM 1420 O O . ILE B 1 52 ? -2.674 -18.938 -3.312 1 97.31 52 ILE B O 1
ATOM 1424 N N . ASP B 1 53 ? -2.211 -21.094 -3.717 1 96.44 53 ASP B N 1
ATOM 1425 C CA . ASP B 1 53 ? -0.871 -20.812 -4.23 1 96.44 53 ASP B CA 1
ATOM 1426 C C . ASP B 1 53 ? -0.884 -20.672 -5.75 1 96.44 53 ASP B C 1
ATOM 1428 O O . ASP B 1 53 ? -1.44 -21.531 -6.453 1 96.44 53 ASP B O 1
ATOM 1432 N N . LEU B 1 54 ? -0.36 -19.609 -6.281 1 93.69 54 LEU B N 1
ATOM 1433 C CA . LEU B 1 54 ? -0.263 -19.359 -7.715 1 93.69 54 LEU B CA 1
ATOM 1434 C C . LEU B 1 54 ? 1.16 -18.969 -8.102 1 93.69 54 LEU B C 1
ATOM 1436 O O . LEU B 1 54 ? 1.865 -18.328 -7.328 1 93.69 54 LEU B O 1
ATOM 1440 N N . PRO B 1 55 ? 1.578 -19.359 -9.281 1 93 55 PRO B N 1
ATOM 1441 C CA . PRO B 1 55 ? 2.83 -18.781 -9.789 1 93 55 PRO B CA 1
ATOM 1442 C C . PRO B 1 55 ? 2.697 -17.312 -10.164 1 93 55 PRO B C 1
ATOM 1444 O O . PRO B 1 55 ? 1.765 -16.938 -10.875 1 93 55 PRO B O 1
ATOM 1447 N N . LEU B 1 56 ? 3.521 -16.531 -9.648 1 93.75 56 LEU B N 1
ATOM 1448 C CA . LEU B 1 56 ? 3.596 -15.102 -9.938 1 93.75 56 LEU B CA 1
ATOM 1449 C C . LEU B 1 56 ? 4.895 -14.758 -10.664 1 93.75 56 LEU B C 1
ATOM 1451 O O . LEU B 1 56 ? 5.984 -15.031 -10.156 1 93.75 56 LEU B O 1
ATOM 1455 N N . ARG B 1 57 ? 4.699 -14.219 -11.80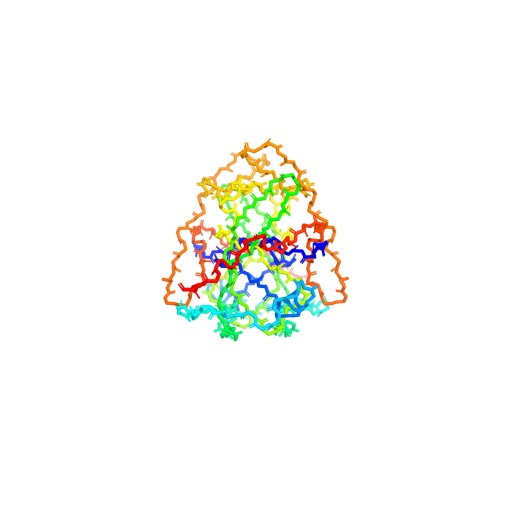5 1 92.44 57 ARG B N 1
ATOM 1456 C CA . ARG B 1 57 ? 5.883 -13.812 -12.555 1 92.44 57 ARG B CA 1
ATOM 1457 C C . ARG B 1 57 ? 6.016 -12.289 -12.586 1 92.44 57 ARG B C 1
ATOM 1459 O O . ARG B 1 57 ? 5.105 -11.594 -13.031 1 92.44 57 ARG B O 1
ATOM 1466 N N . LEU B 1 58 ? 7.117 -11.789 -12.125 1 90.94 58 LEU B N 1
ATOM 1467 C CA . LEU B 1 58 ? 7.539 -10.398 -12.25 1 90.94 58 LEU B CA 1
ATOM 1468 C C . LEU B 1 58 ? 8.797 -10.297 -13.109 1 90.94 58 LEU B C 1
ATOM 1470 O O . LEU B 1 58 ? 9.883 -10.703 -12.68 1 90.94 58 LEU B O 1
ATOM 1474 N N . GLY B 1 59 ? 8.609 -9.695 -14.281 1 85.75 59 GLY B N 1
ATOM 1475 C CA . GLY B 1 59 ? 9.727 -9.773 -15.211 1 85.75 59 GLY B CA 1
ATOM 1476 C C . GLY B 1 59 ? 10.086 -11.203 -15.578 1 85.75 59 GLY B C 1
ATOM 1477 O O . GLY B 1 59 ? 9.242 -11.961 -16.062 1 85.75 59 GLY B O 1
ATOM 1478 N N . THR B 1 60 ? 11.344 -11.602 -15.242 1 87.69 60 THR B N 1
ATOM 1479 C CA . THR B 1 60 ? 11.797 -12.945 -15.586 1 87.69 60 THR B CA 1
ATOM 1480 C C . THR B 1 60 ? 11.766 -13.852 -14.359 1 87.69 60 THR B C 1
ATOM 1482 O O . THR B 1 60 ? 12.109 -15.031 -14.438 1 87.69 60 THR B O 1
ATOM 1485 N N . VAL B 1 61 ? 11.383 -13.344 -13.203 1 91.38 61 VAL B N 1
ATOM 1486 C CA . VAL B 1 61 ? 11.398 -14.102 -11.953 1 91.38 61 VAL B CA 1
ATOM 1487 C C . VAL B 1 61 ? 10.008 -14.641 -11.656 1 91.38 61 VAL B C 1
ATOM 1489 O O . VAL B 1 61 ? 9.023 -13.898 -11.672 1 91.38 61 VAL B O 1
ATOM 1492 N N . THR B 1 62 ? 9.898 -15.914 -11.469 1 90.75 62 THR B N 1
ATOM 1493 C CA . THR B 1 62 ? 8.641 -16.547 -11.094 1 90.75 62 THR B CA 1
ATOM 1494 C C . THR B 1 62 ? 8.75 -17.203 -9.719 1 90.75 62 THR B C 1
ATOM 1496 O O . THR B 1 62 ? 9.75 -17.859 -9.414 1 90.75 62 THR B O 1
ATOM 1499 N N . ARG B 1 63 ? 7.82 -16.969 -8.859 1 94.25 63 ARG B N 1
ATOM 1500 C CA . ARG B 1 63 ? 7.723 -17.609 -7.551 1 94.25 63 ARG B CA 1
ATOM 1501 C C . ARG B 1 63 ? 6.285 -18.031 -7.258 1 94.25 63 ARG B C 1
ATOM 1503 O O . ARG B 1 63 ? 5.336 -17.375 -7.691 1 94.25 63 ARG B O 1
ATOM 1510 N N . SER B 1 64 ? 6.23 -19.141 -6.531 1 95.69 64 SER B N 1
ATOM 1511 C CA . SER B 1 64 ? 4.918 -19.5 -6.004 1 95.69 64 SER B CA 1
ATOM 1512 C C . SER B 1 64 ? 4.543 -18.641 -4.805 1 95.69 64 SER B C 1
ATOM 1514 O O . SER B 1 64 ? 5.324 -18.516 -3.861 1 95.69 64 SER B O 1
ATOM 1516 N N . ARG B 1 65 ? 3.359 -18 -4.895 1 95.38 65 ARG B N 1
ATOM 1517 C CA . ARG B 1 65 ? 2.893 -17.156 -3.805 1 95.38 65 ARG B CA 1
ATOM 1518 C C . ARG B 1 65 ? 1.491 -17.547 -3.359 1 95.38 65 ARG B C 1
ATOM 1520 O O . ARG B 1 65 ? 0.683 -18.016 -4.168 1 95.38 65 ARG B O 1
ATOM 1527 N N . THR B 1 66 ? 1.232 -17.344 -2.08 1 97 66 THR B N 1
ATOM 1528 C CA . THR B 1 66 ? -0.112 -17.531 -1.548 1 97 66 THR B CA 1
ATOM 1529 C C . THR B 1 66 ? -0.936 -16.25 -1.687 1 97 66 THR B C 1
ATOM 1531 O O . THR B 1 66 ? -0.471 -15.172 -1.334 1 97 66 THR B O 1
ATOM 1534 N N . PHE B 1 67 ? -2.109 -16.422 -2.27 1 96.75 67 PHE B N 1
ATOM 1535 C CA . PHE B 1 67 ? -3.059 -15.32 -2.393 1 96.75 67 PHE B CA 1
ATOM 1536 C C . PHE B 1 67 ? -4.336 -15.625 -1.618 1 96.75 67 PHE B C 1
ATOM 1538 O O . PHE B 1 67 ? -4.887 -16.719 -1.715 1 96.75 67 PHE B O 1
ATOM 1545 N N . ALA B 1 68 ? -4.742 -14.68 -0.763 1 96.88 68 ALA B N 1
ATOM 1546 C CA . ALA B 1 68 ? -6.137 -14.719 -0.323 1 96.88 68 ALA B CA 1
ATOM 1547 C C . ALA B 1 68 ? -7.082 -14.375 -1.468 1 96.88 68 ALA B C 1
ATOM 1549 O O . ALA B 1 68 ? -6.871 -13.398 -2.184 1 96.88 68 ALA B O 1
ATOM 1550 N N . VAL B 1 69 ? -8.094 -15.18 -1.684 1 97 69 VAL B N 1
ATOM 1551 C CA . VAL B 1 69 ? -9.047 -14.984 -2.771 1 97 69 VAL B CA 1
ATOM 1552 C C . VAL B 1 69 ? -10.219 -14.125 -2.289 1 97 69 VAL B C 1
ATOM 1554 O O . VAL B 1 69 ? -10.906 -14.484 -1.336 1 97 69 VAL B O 1
ATOM 1557 N N . VAL B 1 70 ? -10.367 -13 -2.934 1 94.44 70 VAL B N 1
ATOM 1558 C CA . VAL B 1 70 ? -11.422 -12.055 -2.572 1 94.44 70 VAL B CA 1
ATOM 1559 C C . VAL B 1 70 ? -12.43 -11.945 -3.715 1 94.44 70 VAL B C 1
ATOM 1561 O O . VAL B 1 70 ? -12.086 -12.172 -4.879 1 94.44 70 VAL B O 1
ATOM 1564 N N . GLY B 1 71 ? -13.703 -11.625 -3.348 1 91.19 71 GLY B N 1
ATOM 1565 C CA . GLY B 1 71 ? -14.766 -11.578 -4.336 1 91.19 71 GLY B CA 1
ATOM 1566 C C . GLY B 1 71 ? -14.555 -10.508 -5.387 1 91.19 71 GLY B C 1
ATOM 1567 O O . GLY B 1 71 ? -14.727 -10.758 -6.582 1 91.19 71 GLY B O 1
ATOM 1568 N N . LYS B 1 72 ? -14.242 -9.312 -4.914 1 87.88 72 LYS B N 1
ATOM 1569 C CA . LYS B 1 72 ? -14.117 -8.227 -5.883 1 87.88 72 LYS B CA 1
ATOM 1570 C C . LYS B 1 72 ? -12.961 -7.293 -5.512 1 87.88 72 LYS B C 1
ATOM 1572 O O . LYS B 1 72 ? -12.906 -6.785 -4.387 1 87.88 72 LYS B O 1
ATOM 1577 N N . LEU B 1 73 ? -12.07 -7.16 -6.441 1 86.38 73 LEU B N 1
ATOM 1578 C CA . LEU B 1 73 ? -11.031 -6.137 -6.434 1 86.38 73 LEU B CA 1
ATOM 1579 C C . LEU B 1 73 ? -11.102 -5.277 -7.691 1 86.38 73 LEU B C 1
ATOM 1581 O O . LEU B 1 73 ? -11.609 -5.723 -8.727 1 86.38 73 LEU B O 1
ATOM 1585 N N . HIS B 1 74 ? -10.625 -4.094 -7.625 1 83 74 HIS B N 1
ATOM 1586 C CA . HIS B 1 74 ? -10.594 -3.234 -8.805 1 83 74 HIS B CA 1
ATOM 1587 C C . HIS B 1 74 ? -9.406 -3.572 -9.695 1 83 74 HIS B C 1
ATOM 1589 O O . HIS B 1 74 ? -9.305 -3.07 -10.82 1 83 74 HIS B O 1
ATOM 1595 N N . VAL B 1 75 ? -8.469 -4.367 -9.281 1 85.75 75 VAL B N 1
ATOM 1596 C CA . VAL B 1 75 ? -7.324 -4.906 -10.016 1 85.75 75 VAL B CA 1
ATOM 1597 C C . VAL B 1 75 ? -7.379 -6.434 -10.008 1 85.75 75 VAL B C 1
ATOM 1599 O O . VAL B 1 75 ? -8.211 -7.027 -9.32 1 85.75 75 VAL B O 1
ATOM 1602 N N . HIS B 1 76 ? -6.488 -7.023 -10.797 1 89.62 76 HIS B N 1
ATOM 1603 C CA . HIS B 1 76 ? -6.457 -8.484 -10.82 1 89.62 76 HIS B CA 1
ATOM 1604 C C . HIS B 1 76 ? -5.902 -9.039 -9.516 1 89.62 76 HIS B C 1
ATOM 1606 O O . HIS B 1 76 ? -6.398 -10.047 -9.008 1 89.62 76 HIS B O 1
ATOM 1612 N N . ALA B 1 77 ? -4.844 -8.383 -8.953 1 91.88 77 ALA B N 1
ATOM 1613 C CA . ALA B 1 77 ? -4.23 -8.844 -7.711 1 91.88 77 ALA B CA 1
ATOM 1614 C C . ALA B 1 77 ? -3.498 -7.699 -7.012 1 91.88 77 ALA B C 1
ATOM 1616 O O . ALA B 1 77 ? -3.082 -6.734 -7.656 1 91.88 77 ALA B O 1
ATOM 1617 N N . ILE B 1 78 ? -3.447 -7.809 -5.754 1 91.81 78 ILE B N 1
ATOM 1618 C CA . ILE B 1 78 ? -2.646 -6.945 -4.895 1 91.81 78 ILE B CA 1
ATOM 1619 C C . ILE B 1 78 ? -1.434 -7.715 -4.375 1 91.81 78 ILE B C 1
ATOM 1621 O O . ILE B 1 78 ? -1.568 -8.828 -3.867 1 91.81 78 ILE B O 1
ATOM 1625 N N . LEU B 1 79 ? -0.285 -7.18 -4.617 1 94.19 79 LEU B N 1
ATOM 1626 C CA . LEU B 1 79 ? 0.922 -7.727 -4.008 1 94.19 79 LEU B CA 1
ATOM 1627 C C . LEU B 1 79 ? 1.232 -7.02 -2.691 1 94.19 79 LEU B C 1
ATOM 1629 O O . LEU B 1 79 ? 1.637 -5.855 -2.688 1 94.19 79 LEU B O 1
ATOM 1633 N N . GLY B 1 80 ? 0.991 -7.75 -1.614 1 92.94 80 GLY B N 1
ATOM 1634 C CA . GLY B 1 80 ? 1.295 -7.219 -0.297 1 92.94 80 GLY B CA 1
ATOM 1635 C C . GLY B 1 80 ? 2.746 -7.406 0.105 1 92.94 80 GLY B C 1
ATOM 1636 O O . GLY B 1 80 ? 3.568 -7.832 -0.708 1 92.94 80 GLY B O 1
ATOM 1637 N N . THR B 1 81 ? 3.004 -7.121 1.371 1 93.75 81 THR B N 1
ATOM 1638 C CA . THR B 1 81 ? 4.383 -7.184 1.84 1 93.75 81 THR B CA 1
ATOM 1639 C C . THR B 1 81 ? 4.871 -8.633 1.885 1 93.75 81 THR B C 1
ATOM 1641 O O . THR B 1 81 ? 6.062 -8.891 1.703 1 93.75 81 THR B O 1
ATOM 1644 N N . ASP B 1 82 ? 4.004 -9.57 2.055 1 93.94 82 ASP B N 1
ATOM 1645 C CA . ASP B 1 82 ? 4.406 -10.969 2.027 1 93.94 82 ASP B CA 1
ATOM 1646 C C . ASP B 1 82 ? 5.066 -11.328 0.699 1 93.94 82 ASP B C 1
ATOM 1648 O O . ASP B 1 82 ? 6.184 -11.852 0.676 1 93.94 82 ASP B O 1
ATOM 1652 N N . SER B 1 83 ? 4.422 -10.953 -0.378 1 94.62 83 SER B N 1
ATOM 1653 C CA . SER B 1 83 ? 4.98 -11.25 -1.692 1 94.62 83 SER B CA 1
ATOM 1654 C C . SER B 1 83 ? 6.168 -10.352 -2.004 1 94.62 83 SER B C 1
ATOM 1656 O O . SER B 1 83 ? 7.18 -10.805 -2.541 1 94.62 83 SER B O 1
ATOM 1658 N N . LEU B 1 84 ? 6.062 -9.07 -1.668 1 95.19 84 LEU B N 1
ATOM 1659 C CA . LEU B 1 84 ? 7.105 -8.109 -2.02 1 95.19 84 LEU B CA 1
ATOM 1660 C C . LEU B 1 84 ? 8.406 -8.438 -1.297 1 95.19 84 LEU B C 1
ATOM 1662 O O . LEU B 1 84 ? 9.492 -8.289 -1.865 1 95.19 84 LEU B O 1
ATOM 1666 N N . LYS B 1 85 ? 8.281 -8.945 -0.031 1 96.44 85 LYS B N 1
ATOM 1667 C CA . LYS B 1 85 ? 9.469 -9.383 0.698 1 96.44 85 LYS B CA 1
ATOM 1668 C C . LYS B 1 85 ? 10.078 -10.625 0.056 1 96.44 85 LYS B C 1
ATOM 1670 O O . LYS B 1 85 ? 11.297 -10.727 -0.082 1 96.44 85 LYS B O 1
ATOM 1675 N N . ASP B 1 86 ? 9.219 -11.508 -0.289 1 96.88 86 ASP B N 1
ATOM 1676 C CA . ASP B 1 86 ? 9.695 -12.734 -0.918 1 96.88 86 ASP B CA 1
ATOM 1677 C C . ASP B 1 86 ? 10.453 -12.438 -2.207 1 96.88 86 ASP B C 1
ATOM 1679 O O . ASP B 1 86 ? 11.438 -13.109 -2.527 1 96.88 86 ASP B O 1
ATOM 1683 N N . PHE B 1 87 ? 10.062 -11.453 -2.92 1 96.62 87 PHE B N 1
ATOM 1684 C CA . PHE B 1 87 ? 10.711 -11.07 -4.172 1 96.62 87 PHE B CA 1
ATOM 1685 C C . PHE B 1 87 ? 11.875 -10.125 -3.916 1 96.62 87 PHE B C 1
ATOM 1687 O O . PHE B 1 87 ? 12.531 -9.672 -4.855 1 96.62 87 PHE B O 1
ATOM 1694 N N . ARG B 1 88 ? 12.086 -9.836 -2.645 1 98.06 88 ARG B N 1
ATOM 1695 C CA . ARG B 1 88 ? 13.141 -8.906 -2.246 1 98.06 88 ARG B CA 1
ATOM 1696 C C . ARG B 1 88 ? 13.055 -7.602 -3.033 1 98.06 88 ARG B C 1
ATOM 1698 O O . ARG B 1 88 ? 14.047 -7.152 -3.613 1 98.06 88 ARG B O 1
ATOM 1705 N N . ALA B 1 89 ? 11.898 -7.02 -3.061 1 96.81 89 ALA B N 1
ATOM 1706 C CA . ALA B 1 89 ? 11.586 -5.836 -3.859 1 96.81 89 ALA B CA 1
ATOM 1707 C C . ALA B 1 89 ? 12.125 -4.57 -3.203 1 96.81 89 ALA B C 1
ATOM 1709 O O . ALA B 1 89 ? 12.07 -4.426 -1.979 1 96.81 89 ALA B O 1
ATOM 1710 N N . VAL B 1 90 ? 12.609 -3.721 -3.99 1 98.06 90 VAL B N 1
ATOM 1711 C CA . VAL B 1 90 ? 12.938 -2.346 -3.637 1 98.06 90 VAL B CA 1
ATOM 1712 C C . VAL B 1 90 ? 12.172 -1.379 -4.535 1 98.06 90 VAL B C 1
ATOM 1714 O O . VAL B 1 90 ? 12.305 -1.419 -5.758 1 98.06 90 VAL B O 1
ATOM 1717 N N . ILE B 1 91 ? 11.391 -0.574 -3.955 1 96.94 91 ILE B N 1
ATOM 1718 C CA . ILE B 1 91 ? 10.516 0.313 -4.715 1 96.94 91 ILE B CA 1
ATOM 1719 C C . ILE B 1 91 ? 11.055 1.74 -4.66 1 96.94 91 ILE B C 1
ATOM 1721 O O . ILE B 1 91 ? 11.203 2.314 -3.578 1 96.94 91 ILE B O 1
ATOM 1725 N N . ASP B 1 92 ? 11.328 2.27 -5.809 1 97 92 ASP B N 1
ATOM 1726 C CA . ASP B 1 92 ? 11.766 3.656 -5.953 1 97 92 ASP B CA 1
ATOM 1727 C C . ASP B 1 92 ? 10.625 4.539 -6.453 1 97 92 ASP B C 1
ATOM 1729 O O . ASP B 1 92 ? 10.289 4.508 -7.637 1 97 92 ASP B O 1
ATOM 1733 N N . LEU B 1 93 ? 10.094 5.324 -5.613 1 95.75 93 LEU B N 1
ATOM 1734 C CA . LEU B 1 93 ? 8.891 6.078 -5.953 1 95.75 93 LEU B CA 1
ATOM 1735 C C . LEU B 1 93 ? 9.227 7.277 -6.828 1 95.75 93 LEU B C 1
ATOM 1737 O O . LEU B 1 93 ? 8.383 7.754 -7.59 1 95.75 93 LEU B O 1
ATOM 1741 N N . GLU B 1 94 ? 10.414 7.777 -6.699 1 94.56 94 GLU B N 1
ATOM 1742 C CA . GLU B 1 94 ? 10.805 8.875 -7.57 1 94.56 94 GLU B CA 1
ATOM 1743 C C . GLU B 1 94 ? 10.93 8.414 -9.023 1 94.56 94 GLU B C 1
ATOM 1745 O O . GLU B 1 94 ? 10.414 9.07 -9.93 1 94.56 94 GLU B O 1
ATOM 1750 N N . GLU B 1 95 ? 11.547 7.27 -9.156 1 94.19 95 GLU B N 1
ATOM 1751 C CA . GLU B 1 95 ? 11.812 6.777 -10.508 1 94.19 95 GLU B CA 1
ATOM 1752 C C . GLU B 1 95 ? 10.625 5.984 -11.047 1 94.19 95 GLU B C 1
ATOM 1754 O O . GLU B 1 95 ? 10.547 5.711 -12.242 1 94.19 95 GLU B O 1
ATOM 1759 N N . GLY B 1 96 ? 9.727 5.566 -10.117 1 92.81 96 GLY B N 1
ATOM 1760 C CA . GLY B 1 96 ? 8.602 4.746 -10.547 1 92.81 96 GLY B CA 1
ATOM 1761 C C . GLY B 1 96 ? 9.016 3.355 -11 1 92.81 96 GLY B C 1
ATOM 1762 O O . GLY B 1 96 ? 8.547 2.865 -12.023 1 92.81 96 GLY B O 1
ATOM 1763 N N . LEU B 1 97 ? 10.023 2.773 -10.227 1 94.06 97 LEU B N 1
ATOM 1764 C CA . LEU B 1 97 ? 10.57 1.462 -10.57 1 94.06 97 LEU B CA 1
ATOM 1765 C C . LEU B 1 97 ? 10.594 0.548 -9.352 1 94.06 97 LEU B C 1
ATOM 1767 O O . LEU B 1 97 ? 10.758 1.016 -8.219 1 94.06 97 LEU B O 1
ATOM 1771 N N . MET B 1 98 ? 10.398 -0.657 -9.586 1 94.75 98 MET B N 1
ATOM 1772 C CA . MET B 1 98 ? 10.648 -1.699 -8.594 1 94.75 98 MET B CA 1
ATOM 1773 C C . MET B 1 98 ? 11.812 -2.588 -9.023 1 94.75 98 MET B C 1
ATOM 1775 O O . MET B 1 98 ? 11.836 -3.092 -10.141 1 94.75 98 MET B O 1
ATOM 1779 N N . MET B 1 99 ? 12.734 -2.734 -8.195 1 97.5 99 MET B N 1
ATOM 1780 C CA . MET B 1 99 ? 13.875 -3.621 -8.438 1 97.5 99 MET B CA 1
ATOM 1781 C C . MET B 1 99 ? 13.758 -4.891 -7.602 1 97.5 99 MET B C 1
ATOM 1783 O O . MET B 1 99 ? 13.398 -4.836 -6.422 1 97.5 99 MET B O 1
ATOM 1787 N N . LEU B 1 100 ? 13.977 -6.004 -8.211 1 96.81 100 LEU B N 1
ATOM 1788 C CA . LEU B 1 100 ? 14.086 -7.27 -7.496 1 96.81 100 LEU B CA 1
ATOM 1789 C C . LEU B 1 100 ? 15.539 -7.598 -7.191 1 96.81 100 LEU B C 1
ATOM 1791 O O . LEU B 1 100 ? 16.312 -7.91 -8.102 1 96.81 100 LEU B O 1
ATOM 1795 N N . LYS B 1 101 ? 15.977 -7.5 -5.965 1 97.38 101 LYS B N 1
ATOM 1796 C CA . LYS B 1 101 ? 17.375 -7.625 -5.582 1 97.38 101 LYS B CA 1
ATOM 1797 C C . LYS B 1 101 ? 17.938 -8.984 -5.988 1 97.38 101 LYS B C 1
ATOM 1799 O O . LYS B 1 101 ? 19.125 -9.102 -6.316 1 97.38 101 LYS B O 1
ATOM 1804 N N . GLY B 1 102 ? 17.219 -10.047 -5.914 1 95 102 GLY B N 1
ATOM 1805 C CA . GLY B 1 102 ? 17.719 -11.367 -6.258 1 95 102 GLY B CA 1
ATOM 1806 C C . GLY B 1 102 ? 18.203 -11.469 -7.695 1 95 102 GLY B C 1
ATOM 1807 O O . GLY B 1 102 ? 19.281 -12 -7.957 1 95 102 GLY B O 1
ATOM 1808 N N . SER B 1 103 ? 17.562 -10.898 -8.625 1 94.88 103 SER B N 1
ATOM 1809 C CA . SER B 1 103 ? 17.875 -11 -10.047 1 94.88 103 SER B CA 1
ATOM 1810 C C . SER B 1 103 ? 18.484 -9.703 -10.578 1 94.88 103 SER B C 1
ATOM 1812 O O . SER B 1 103 ? 19.141 -9.695 -11.617 1 94.88 103 SER B O 1
ATOM 1814 N N . GLY B 1 104 ? 18.234 -8.594 -9.906 1 96.06 104 GLY B N 1
ATOM 1815 C CA . GLY B 1 104 ? 18.641 -7.289 -10.398 1 96.06 104 GLY B CA 1
ATOM 1816 C C . GLY B 1 104 ? 17.688 -6.703 -11.422 1 96.06 104 GLY B C 1
ATOM 1817 O O . GLY B 1 104 ? 17.906 -5.59 -11.906 1 96.06 104 GLY B O 1
ATOM 1818 N N . GLU B 1 105 ? 16.625 -7.395 -11.664 1 93.81 105 GLU B N 1
ATOM 1819 C CA . GLU B 1 105 ? 15.672 -6.934 -12.656 1 93.81 105 GLU B CA 1
ATOM 1820 C C . GLU B 1 105 ? 14.875 -5.734 -12.141 1 93.81 105 GLU B C 1
ATOM 1822 O O . GLU B 1 105 ? 14.5 -5.688 -10.969 1 93.81 105 GLU B O 1
ATOM 1827 N N . THR B 1 106 ? 14.594 -4.797 -13.133 1 94.44 106 THR B N 1
ATOM 1828 C CA . THR B 1 106 ? 13.805 -3.611 -12.805 1 94.44 106 THR B CA 1
ATOM 1829 C C . THR B 1 106 ? 12.484 -3.609 -13.578 1 94.44 106 THR B C 1
ATOM 1831 O O . THR B 1 106 ? 12.461 -3.896 -14.773 1 94.44 106 THR B O 1
ATOM 1834 N N . ILE B 1 107 ? 11.445 -3.402 -12.836 1 91.44 107 ILE B N 1
ATOM 1835 C CA . ILE B 1 107 ? 10.094 -3.389 -13.391 1 91.44 107 ILE B CA 1
ATOM 1836 C C . ILE B 1 107 ? 9.484 -1.996 -13.234 1 91.44 107 ILE B C 1
ATOM 1838 O O . ILE B 1 107 ? 9.453 -1.445 -12.133 1 91.44 107 ILE B O 1
ATOM 1842 N N . PRO B 1 108 ? 9.047 -1.387 -14.383 1 89.62 108 PRO B N 1
ATOM 1843 C CA . PRO B 1 108 ? 8.383 -0.091 -14.242 1 89.62 108 PRO B CA 1
ATOM 1844 C C . PRO B 1 108 ? 7.047 -0.19 -13.508 1 89.62 108 PRO B C 1
ATOM 1846 O O . PRO B 1 108 ? 6.312 -1.167 -13.68 1 89.62 108 PRO B O 1
ATOM 1849 N N . LEU B 1 109 ? 6.922 0.715 -12.625 1 86.62 109 LEU B N 1
ATOM 1850 C CA . LEU B 1 109 ? 5.629 0.831 -11.953 1 86.62 109 LEU B CA 1
ATOM 1851 C C . LEU B 1 109 ? 4.691 1.738 -12.742 1 86.62 109 LEU B C 1
ATOM 1853 O O . LEU B 1 109 ? 5.125 2.742 -13.312 1 86.62 109 LEU B O 1
ATOM 1857 N N . GLY B 1 110 ? 3.895 1.302 -13.578 1 67.38 110 GLY B N 1
ATOM 1858 C CA . GLY B 1 110 ? 3.018 2.012 -14.492 1 67.38 110 GLY B CA 1
ATOM 1859 C C . GLY B 1 110 ? 2.092 2.99 -13.797 1 67.38 110 GLY B C 1
ATOM 1860 O O . GLY B 1 110 ? 1.956 2.961 -12.57 1 67.38 110 GLY B O 1
ATOM 1861 N N . THR B 1 111 ? 1.76 4.184 -14.68 1 49.81 111 THR B N 1
ATOM 1862 C CA . THR B 1 111 ? 0.941 5.352 -14.367 1 49.81 111 THR B CA 1
ATOM 1863 C C . THR B 1 111 ? -0.386 4.93 -13.742 1 49.81 111 THR B C 1
ATOM 1865 O O . THR B 1 111 ? -0.906 3.854 -14.047 1 49.81 111 THR B O 1
ATOM 1868 N N . TYR B 1 112 ? -0.561 5.461 -12.539 1 43.56 112 TYR B N 1
ATOM 1869 C CA . TYR B 1 112 ? -1.843 5.441 -11.844 1 43.56 112 TYR B CA 1
ATOM 1870 C C . TYR B 1 112 ? -2.996 5.633 -12.82 1 43.56 112 TYR B C 1
ATOM 1872 O O . TYR B 1 112 ? -2.953 6.52 -13.68 1 43.56 112 TYR B O 1
ATOM 1880 N N . ARG B 1 113 ? -3.445 4.691 -13.477 1 38.5 113 ARG B N 1
ATOM 1881 C CA . ARG B 1 113 ? -4.672 5.074 -14.172 1 38.5 113 ARG B CA 1
ATOM 1882 C C . ARG B 1 113 ? -5.676 5.695 -13.203 1 38.5 113 ARG B C 1
ATOM 1884 O O . ARG B 1 113 ? -6.059 5.07 -12.211 1 38.5 113 ARG B O 1
ATOM 1891 N N . VAL B 1 114 ? -5.449 6.984 -12.852 1 36.31 114 VAL B N 1
ATOM 1892 C CA . VAL B 1 114 ? -6.535 7.668 -12.156 1 36.31 114 VAL B CA 1
ATOM 1893 C C . VAL B 1 114 ? -7.855 7.395 -12.867 1 36.31 114 VAL B C 1
ATOM 1895 O O . VAL B 1 114 ? -8.07 7.855 -13.992 1 36.31 114 VAL B O 1
ATOM 1898 N N . GLU B 1 115 ? -8.094 6.25 -13.156 1 36.62 115 GLU B N 1
ATOM 1899 C CA . GLU B 1 115 ? -9.477 6.383 -13.602 1 36.62 115 GLU B CA 1
ATOM 1900 C C . GLU B 1 115 ? -10.297 7.23 -12.633 1 36.62 115 GLU B C 1
ATOM 1902 O O . GLU B 1 115 ? -9.898 7.414 -11.477 1 36.62 115 GLU B O 1
ATOM 1907 N N . GLU B 1 116 ? -11.32 7.883 -13.016 1 39.66 116 GLU B N 1
ATOM 1908 C CA . GLU B 1 116 ? -12.18 8.617 -12.094 1 39.66 116 GLU B CA 1
ATOM 1909 C C . GLU B 1 116 ? -12.008 8.117 -10.664 1 39.66 116 GLU B C 1
ATOM 1911 O O . GLU B 1 116 ? -12.203 8.875 -9.703 1 39.66 116 GLU B O 1
ATOM 1916 N N . THR B 1 117 ? -12.094 6.844 -10.445 1 38 117 THR B N 1
ATOM 1917 C CA . THR B 1 117 ? -11.906 6.301 -9.109 1 38 117 THR B CA 1
ATOM 1918 C C . THR B 1 117 ? -10.422 6.086 -8.812 1 38 117 THR B C 1
ATOM 1920 O O . THR B 1 117 ? -9.727 5.41 -9.57 1 38 117 THR B O 1
ATOM 1923 N N . TYR B 1 118 ? -9.602 7.043 -8.445 1 38.62 118 TYR B N 1
ATOM 1924 C CA . TYR B 1 118 ? -8.18 7.227 -8.18 1 38.62 118 TYR B CA 1
ATOM 1925 C C . TYR B 1 118 ? -7.562 5.957 -7.609 1 38.62 118 TYR B C 1
ATOM 1927 O O . TYR B 1 118 ? -7.578 5.742 -6.398 1 38.62 118 TYR B O 1
ATOM 1935 N N . VAL B 1 119 ? -7.945 4.785 -8.008 1 36.62 119 VAL B N 1
ATOM 1936 C CA . VAL B 1 119 ? -7.125 3.635 -7.641 1 36.62 119 VAL B CA 1
ATOM 1937 C C . VAL B 1 119 ? -5.812 3.664 -8.414 1 36.62 119 VAL B C 1
ATOM 1939 O O . VAL B 1 119 ? -5.809 3.783 -9.641 1 36.62 119 VAL B O 1
ATOM 1942 N N . SER B 1 120 ? -4.816 4.273 -7.965 1 35.56 120 SER B N 1
ATOM 1943 C CA . SER B 1 120 ? -3.539 4.191 -8.672 1 35.56 120 SER B CA 1
ATOM 1944 C C . SER B 1 120 ? -3.131 2.744 -8.906 1 35.56 120 SER B C 1
ATOM 1946 O O . SER B 1 120 ? -3.09 1.941 -7.973 1 35.56 120 SER B O 1
ATOM 1948 N N . ARG B 1 121 ? -3.633 2.172 -10 1 40.09 121 ARG B N 1
ATOM 1949 C CA . ARG B 1 121 ? -3.229 0.849 -10.461 1 40.09 121 ARG B CA 1
ATOM 1950 C C . ARG B 1 121 ? -1.832 0.886 -11.078 1 40.09 121 ARG B C 1
ATOM 1952 O O . ARG B 1 121 ? -1.526 1.765 -11.883 1 40.09 121 ARG B O 1
ATOM 1959 N N . VAL B 1 122 ? -0.832 0.46 -10.391 1 35.38 122 VAL B N 1
ATOM 1960 C CA . VAL B 1 122 ? 0.407 0.184 -11.109 1 35.38 122 VAL B CA 1
ATOM 1961 C C . VAL B 1 122 ? 0.203 -0.996 -12.055 1 35.38 122 VAL B C 1
ATOM 1963 O O . VAL B 1 122 ? -0.116 -2.104 -11.617 1 35.38 122 VAL B O 1
ATOM 1966 N N . ALA B 1 123 ? -0.22 -0.671 -13.25 1 36.41 123 ALA B N 1
ATOM 1967 C CA . ALA B 1 123 ? -0.323 -1.726 -14.258 1 36.41 123 ALA B CA 1
ATOM 1968 C C . ALA B 1 123 ? 1.058 -2.221 -14.68 1 36.41 123 ALA B C 1
ATOM 1970 O O . ALA B 1 123 ? 1.934 -1.42 -15.016 1 36.41 123 ALA B O 1
ATOM 1971 N N . SER B 1 124 ? 1.769 -2.943 -13.93 1 36.03 124 SER B N 1
ATOM 1972 C CA . SER B 1 124 ? 2.82 -3.723 -14.578 1 36.03 124 SER B CA 1
ATOM 1973 C C . SER B 1 124 ? 2.289 -5.059 -15.086 1 36.03 124 SER B C 1
ATOM 1975 O O . SER B 1 124 ? 1.312 -5.586 -14.547 1 36.03 124 SER B O 1
ATOM 1977 N N . THR B 1 125 ? 2.521 -5.27 -16.375 1 38.34 125 THR B N 1
ATOM 1978 C CA . THR B 1 125 ? 2.213 -6.594 -16.891 1 38.34 125 THR B CA 1
ATOM 1979 C C . THR B 1 125 ? 2.936 -7.676 -16.094 1 38.34 125 THR B C 1
ATOM 1981 O O . THR B 1 125 ? 4.168 -7.711 -16.062 1 38.34 125 THR B O 1
ATOM 1984 N N . VAL B 1 126 ? 2.461 -8.094 -15.039 1 42.25 126 VAL B N 1
ATOM 1985 C CA . VAL B 1 126 ? 2.889 -9.305 -14.336 1 42.25 126 VAL B CA 1
ATOM 1986 C C . VAL B 1 126 ? 1.976 -10.469 -14.711 1 42.25 126 VAL B C 1
ATOM 1988 O O . VAL B 1 126 ? 0.785 -10.281 -14.961 1 42.25 126 VAL B O 1
ATOM 1991 N N . ARG B 1 127 ? 2.619 -11.664 -15.125 1 46.09 127 ARG B N 1
ATOM 1992 C CA . ARG B 1 127 ? 1.859 -12.844 -15.516 1 46.09 127 ARG B CA 1
ATOM 1993 C C . ARG B 1 127 ? 1.594 -13.75 -14.312 1 46.09 127 ARG B C 1
ATOM 1995 O O . ARG B 1 127 ? 2.502 -14.031 -13.531 1 46.09 127 ARG B O 1
ATOM 2002 N N . LEU B 1 128 ? 0.403 -13.977 -14.039 1 46.5 128 LEU B N 1
ATOM 2003 C CA . LEU B 1 128 ? 0.028 -15.094 -13.18 1 46.5 128 LEU B CA 1
ATOM 2004 C C . LEU B 1 128 ? -0.008 -16.391 -13.969 1 46.5 128 LEU B C 1
ATOM 2006 O O . LEU B 1 128 ? -0.74 -16.516 -14.953 1 46.5 128 LEU B O 1
ATOM 2010 N N . CYS B 1 129 ? 0.981 -17.25 -13.875 1 40.34 129 CYS B N 1
ATOM 2011 C CA . CYS B 1 129 ? 1.037 -18.5 -14.633 1 40.34 129 CYS B CA 1
ATOM 2012 C C . CYS B 1 129 ? 0.254 -19.594 -13.93 1 40.34 129 CYS B C 1
ATOM 2014 O O . CYS B 1 129 ? 0.25 -19.672 -12.695 1 40.34 129 CYS B O 1
ATOM 2016 N N . PRO B 1 130 ? -0.609 -20.312 -14.625 1 35.34 130 PRO B N 1
ATOM 2017 C CA . PRO B 1 130 ? -1.271 -21.484 -14.055 1 35.34 130 PRO B CA 1
ATOM 2018 C C . PRO B 1 130 ? -0.28 -22.516 -13.523 1 35.34 130 PRO B C 1
ATOM 2020 O O . PRO B 1 130 ? 0.856 -22.594 -14 1 35.34 130 PRO B O 1
ATOM 2023 N N . GLY B 1 131 ? -0.321 -22.875 -12.305 1 35.75 131 GLY B N 1
ATOM 2024 C CA . GLY B 1 131 ? 0.477 -23.969 -11.773 1 35.75 131 GLY B CA 1
ATOM 2025 C C . GLY B 1 131 ? 0.642 -25.109 -12.75 1 35.75 131 GLY B C 1
ATOM 2026 O O . GLY B 1 131 ? -0.325 -25.531 -13.391 1 35.75 131 GLY B O 1
ATOM 2027 N N . GLY B 1 132 ? 1.751 -25.359 -13.289 1 32.09 132 GLY B N 1
ATOM 2028 C CA . GLY B 1 132 ? 2.043 -26.641 -13.906 1 32.09 132 GLY B CA 1
ATOM 2029 C C . GLY B 1 132 ? 1.865 -27.812 -12.961 1 32.09 132 GLY B C 1
ATOM 2030 O O . GLY B 1 132 ? 2.32 -28.922 -13.25 1 32.09 132 GLY B O 1
ATOM 2031 N N . GLN B 1 133 ? 1.733 -27.859 -11.695 1 29.39 133 GLN B N 1
ATOM 2032 C CA . GLN B 1 133 ? 1.732 -29.219 -11.18 1 29.39 133 GLN B CA 1
ATOM 2033 C C . GLN B 1 133 ? 0.574 -30.031 -11.758 1 29.39 133 GLN B C 1
ATOM 2035 O O . GLN B 1 133 ? -0.542 -29.516 -11.883 1 29.39 133 GLN B O 1
ATOM 2040 N N . ALA B 1 134 ? 0.969 -31.281 -12.367 1 30.7 134 ALA B N 1
ATOM 2041 C CA . ALA B 1 134 ? 0.378 -32.594 -12.5 1 30.7 134 ALA B CA 1
ATOM 2042 C C . ALA B 1 134 ? -0.257 -33.062 -11.195 1 30.7 134 ALA B C 1
ATOM 2044 O O . ALA B 1 134 ? 0.419 -33.156 -10.164 1 30.7 134 ALA B O 1
ATOM 2045 N N . LEU B 1 135 ? -1.464 -32.688 -10.781 1 26.17 135 LEU B N 1
ATOM 2046 C CA . LEU B 1 135 ? -2.223 -33.469 -9.828 1 26.17 135 LEU B CA 1
ATOM 2047 C C . LEU B 1 135 ? -1.992 -34.969 -10.062 1 26.17 135 LEU B C 1
ATOM 2049 O O . LEU B 1 135 ? -2.328 -35.5 -11.125 1 26.17 135 LEU B O 1
ATOM 2053 N N . GLN B 1 136 ? -0.788 -35.531 -9.57 1 23.08 136 GLN B N 1
ATOM 2054 C CA . GLN B 1 136 ? -0.736 -36.969 -9.484 1 23.08 136 GLN B CA 1
ATOM 2055 C C . GLN B 1 136 ? -2.02 -37.531 -8.883 1 23.08 136 GLN B C 1
ATOM 2057 O O . GLN B 1 136 ? -2.529 -37 -7.891 1 23.08 136 GLN B O 1
ATOM 2062 N N . SER B 1 137 ? -2.787 -38.281 -9.711 1 21.48 137 SER B N 1
ATOM 2063 C CA . SER B 1 137 ? -3.855 -39.25 -9.438 1 21.48 137 SER B CA 1
ATOM 2064 C C . SER B 1 137 ? -3.518 -40.125 -8.234 1 21.48 137 SER B C 1
ATOM 2066 O O . SER B 1 137 ? -2.42 -40.656 -8.156 1 21.48 137 SER B O 1
ATOM 2068 N N . LEU B 1 138 ? -3.879 -39.75 -6.93 1 22.23 138 LEU B N 1
ATOM 2069 C CA . LEU B 1 138 ? -4.027 -40.906 -6.027 1 22.23 138 LEU B CA 1
ATOM 2070 C C . LEU B 1 138 ? -4.746 -42.062 -6.715 1 22.23 138 LEU B C 1
ATOM 2072 O O . LEU B 1 138 ? -5.902 -41.906 -7.129 1 22.23 138 LEU B O 1
ATOM 2076 N N . GLN B 1 139 ? -4.027 -42.875 -7.613 1 20.09 139 GLN B N 1
ATOM 2077 C CA . GLN B 1 139 ? -4.422 -44.281 -7.613 1 20.09 139 GLN B CA 1
ATOM 2078 C C . GLN B 1 139 ? -4.121 -44.938 -6.27 1 20.09 139 GLN B C 1
ATOM 2080 O O . GLN B 1 139 ? -3.105 -44.625 -5.637 1 20.09 139 GLN B O 1
#

Sequence (278 aa):
MPAELLVDTGAIASLVDSRVLKQIGLASAPLRPYEGSLNGVTGFPLEIRGEIDLPLRLGTVTRSRTFAVVGKLHVHAILGTDSLKDFRAVIDLEEGLMMLKGSGETIPLGTYRVEETYVSRVASTVRLCPGGQALQSLQMPAELLVDTGAIASLVDSRVLKQIGLASAPLRPYEGSLNGVTGFPLEIRGEIDLPLRLGTVTRSRTFAVVGKLHVHAILGTDSLKDFRAVIDLEEGLMMLKGSGETIPLGTYRVEETYVSRVASTVRLCPGGQALQSLQ

Secondary structure (DSSP, 8-state):
-EEEEEE-TT-SS-EEEHHHHHHTT-TTPPPBPP-SB-B-TTSPBP-EEEEEEEEEEETTEEEEEEEEEES--SSSEEE-HHHHHHTTEEEETTTTEEEETTT--EEE-------SB-------EEEE-----------/-EEEEEE-TT-SS-EEEHHHHHHTT-TTPPPBPP-SB-B-TTSPBP-EEEEEEEEEEETTEEEEEEEEEES--SSSEEE-HHHHHHTTEEEETTTTEEEETTT--EEE-----B-SBB------EEEE-----------

Nearest PDB structures (foldseek):
  3s8i-assembly1_B  TM=8.647E-01  e=1.835E-05  Homo sapiens
  4rgh-assembly1_A  TM=7.689E-01  e=5.268E-06  Homo sapiens
  3s8i-assembly1_A  TM=8.053E-01  e=1.835E-05  Homo sapiens
  4rgh-assembly1_B  TM=8.622E-01  e=5.094E-05  Homo sapiens
  7efy-assembly1_A-2  TM=7.617E-01  e=2.437E-05  Cryptosporidium hominis

Organism: NCBI:txid53985

Foldseek 3Di:
DWWQEAEDAPFAAKAFALVVCVVQVNNPPDFAADDDFDADPVGHTFDFPHKDWWWKADPNDIDTGIHGYGHDDPTRMYDYPVNCVVQVWDADPVQQWIARVVVRDIWHQAAQPVPVVRPGGRRTGMDTHGDPDDPPPPD/DWWFEAEDAPFAAKAFALVVCVVQVNNPPDFAADDDFDADPVGHTFDFPHKDWWWKADPNDIDTGIHGYGHDDPTRMYDYPVNCVVQVWDADPVQQWIARVVVRDIWHQDAQPVPVVRRGTSRTGMDTHGDPDDPPPPD

pLDDT: mean 80.01, std 23.27, range [19.86, 98.12]

InterPro domains:
  IPR021109 Aspartic peptidase domain superfamily [G3DSA:2.40.70.10] (1-112)
  IPR021109 Aspartic peptidase domain superfamily [SSF50630] (2-92)

Solvent-accessible surface area (backbone atoms only — not comparable to full-atom values): 14527 Å² total; per-residue (Å²): 79,80,32,40,34,28,57,19,58,44,32,49,58,21,35,29,19,45,63,51,32,46,75,61,73,41,65,81,56,85,57,45,82,60,87,78,56,47,37,47,67,68,57,52,68,58,67,67,81,12,26,45,76,36,32,39,28,56,85,91,48,70,43,80,41,68,26,38,30,26,76,61,46,82,46,43,28,38,39,6,40,54,51,38,32,73,50,30,29,31,38,30,48,65,78,34,33,33,32,25,66,87,80,65,48,74,42,62,48,34,72,50,48,61,42,83,56,40,44,32,39,23,46,30,79,26,31,50,41,67,70,74,74,74,78,75,72,88,121,81,81,32,40,34,26,56,18,60,44,32,49,59,22,34,29,20,44,65,50,34,46,75,63,72,41,65,80,56,84,56,45,82,61,89,78,55,48,34,46,67,68,59,52,68,57,67,66,80,14,27,45,77,38,32,39,26,56,85,91,47,70,45,79,40,69,25,40,29,26,76,59,46,82,47,45,27,39,40,5,41,54,53,36,33,74,50,30,28,30,39,30,48,64,79,35,34,34,31,25,64,84,79,65,47,74,42,62,48,34,69,48,48,59,41,86,57,40,42,32,37,24,46,30,78,26,31,50,42,68,69,75,76,75,78,74,72,86,121

Radius of gyration: 19.53 Å; Cα contacts (8 Å, |Δi|>4): 684; chains: 2; bounding box: 36×88×38 Å